Protein AF-A0A409XRW3-F1 (afdb_monomer)

InterPro domains:
  IPR003615 HNH nuclease [PF13391] (194-309)

Organism: Psilocybe cyanescens (NCBI:txid93625)

pLDDT: mean 79.33, std 22.85, range [26.73, 98.62]

Structure (mmCIF, N/CA/C/O backbone):
data_AF-A0A409XRW3-F1
#
_entry.id   AF-A0A409XRW3-F1
#
loop_
_atom_site.group_PDB
_atom_site.id
_atom_site.type_symbol
_atom_site.label_atom_id
_atom_site.label_alt_id
_atom_site.label_comp_id
_atom_site.label_asym_id
_atom_site.label_entity_id
_atom_site.label_seq_id
_atom_site.pdbx_PDB_ins_code
_atom_site.Cartn_x
_atom_site.Cartn_y
_atom_site.Cartn_z
_atom_site.occupancy
_atom_site.B_iso_or_equiv
_atom_site.auth_seq_id
_atom_site.auth_comp_id
_atom_site.auth_asym_id
_atom_site.auth_atom_id
_atom_site.pdbx_PDB_model_num
ATOM 1 N N . MET A 1 1 ? -51.831 46.512 12.036 1.00 36.12 1 MET A N 1
ATOM 2 C CA . MET A 1 1 ? -52.927 45.772 12.698 1.00 36.12 1 MET A CA 1
ATOM 3 C C . MET A 1 1 ? -52.796 44.310 12.280 1.00 36.12 1 MET A C 1
ATOM 5 O O . MET A 1 1 ? -53.260 43.956 11.212 1.00 36.12 1 MET A O 1
ATOM 9 N N . SER A 1 2 ? -51.851 43.541 12.823 1.00 33.78 2 SER A N 1
ATOM 10 C CA . SER A 1 2 ? -51.891 42.825 14.112 1.00 33.78 2 SER A CA 1
ATOM 11 C C . SER A 1 2 ? -53.101 41.897 14.259 1.00 33.78 2 SER A C 1
ATOM 13 O O . SER A 1 2 ? -54.151 42.343 14.702 1.00 33.78 2 SER A O 1
ATOM 15 N N . HIS A 1 3 ? -52.909 40.603 14.004 1.00 31.88 3 HIS A N 1
ATOM 16 C CA . HIS A 1 3 ? -53.486 39.578 14.869 1.00 31.88 3 HIS A CA 1
ATOM 17 C C . HIS A 1 3 ? -52.508 38.416 15.039 1.00 31.88 3 HIS A C 1
ATOM 19 O O . HIS A 1 3 ? -52.298 37.600 14.148 1.00 31.88 3 HIS A O 1
ATOM 25 N N . ASN A 1 4 ? -51.918 38.405 16.234 1.00 31.72 4 ASN A N 1
ATOM 26 C CA . ASN A 1 4 ? -51.336 37.251 16.897 1.00 31.72 4 ASN A CA 1
ATOM 27 C C . ASN A 1 4 ? -52.387 36.149 17.063 1.00 31.72 4 ASN A C 1
ATOM 29 O O . ASN A 1 4 ? -53.496 36.422 17.529 1.00 31.72 4 ASN A O 1
ATOM 33 N N . ARG A 1 5 ? -51.972 34.901 16.850 1.00 34.16 5 ARG A N 1
ATOM 34 C CA . ARG A 1 5 ? -52.388 33.778 17.693 1.00 34.16 5 ARG A CA 1
ATOM 35 C C . ARG A 1 5 ? -51.193 32.853 17.876 1.00 34.16 5 ARG A C 1
ATOM 37 O O . ARG A 1 5 ? -50.784 32.159 16.954 1.00 34.16 5 ARG A O 1
ATOM 44 N N . ASN A 1 6 ? -50.632 32.956 19.071 1.00 32.34 6 ASN A N 1
ATOM 45 C CA . ASN A 1 6 ? -49.642 32.062 19.636 1.00 32.34 6 ASN A CA 1
ATOM 46 C C . ASN A 1 6 ? -50.357 31.016 20.507 1.00 32.34 6 ASN A C 1
ATOM 48 O O . ASN A 1 6 ? -51.487 31.248 20.946 1.00 32.34 6 ASN A O 1
ATOM 52 N N . ASP A 1 7 ? -49.599 29.958 20.789 1.00 32.47 7 ASP A N 1
ATOM 53 C CA . ASP A 1 7 ? -49.765 28.912 21.809 1.00 32.47 7 ASP A CA 1
ATOM 54 C C . ASP A 1 7 ? -50.685 27.740 21.400 1.00 32.47 7 ASP A C 1
ATOM 56 O O . ASP A 1 7 ? -51.796 27.932 20.923 1.00 32.47 7 ASP A O 1
ATOM 60 N N . SER A 1 8 ? -50.298 26.464 21.525 1.00 30.56 8 SER A N 1
ATOM 61 C CA . SER A 1 8 ? -49.417 25.848 22.523 1.00 30.56 8 SER A CA 1
ATOM 62 C C . SER A 1 8 ? -48.915 24.462 22.061 1.00 30.56 8 SER A C 1
ATOM 64 O O . SER A 1 8 ? -49.719 23.609 21.698 1.00 30.56 8 SER A O 1
ATOM 66 N N . LEU A 1 9 ? -47.592 24.265 22.141 1.00 29.69 9 LEU A N 1
ATOM 67 C CA . LEU A 1 9 ? -46.841 23.102 22.663 1.00 29.69 9 LEU A CA 1
ATOM 68 C C . LEU A 1 9 ? -47.515 21.709 22.678 1.00 29.69 9 LEU A C 1
ATOM 70 O O . LEU A 1 9 ? -48.444 21.497 23.449 1.00 29.69 9 LEU A O 1
ATOM 74 N N . GLN A 1 10 ? -46.886 20.710 22.037 1.00 27.33 10 GLN A N 1
ATOM 75 C CA . GLN A 1 10 ? -46.134 19.670 22.770 1.00 27.33 10 GLN A CA 1
ATOM 76 C C . GLN A 1 10 ? -45.367 18.689 21.856 1.00 27.33 10 GLN A C 1
ATOM 78 O O . GLN A 1 10 ? -45.912 18.123 20.917 1.00 27.33 10 GLN A O 1
ATOM 83 N N . SER A 1 11 ? -44.079 18.535 22.190 1.00 34.03 11 SER A N 1
ATOM 84 C CA . SER A 1 11 ? -43.191 17.364 22.074 1.00 34.03 11 SER A CA 1
ATOM 85 C C . SER A 1 11 ? -43.431 16.315 20.980 1.00 34.03 11 SER A C 1
ATOM 87 O O . SER A 1 11 ? -44.379 15.542 21.048 1.00 34.03 11 SER A O 1
ATOM 89 N N . ASN A 1 12 ? -42.438 16.170 20.095 1.00 29.58 12 ASN A N 1
ATOM 90 C CA . ASN A 1 12 ? -41.666 14.926 19.945 1.00 29.58 12 ASN A CA 1
ATOM 91 C C . ASN A 1 12 ? -40.385 15.208 19.141 1.00 29.58 12 ASN A C 1
ATOM 93 O O . ASN A 1 12 ? -40.266 14.899 17.959 1.00 29.58 12 ASN A O 1
ATOM 97 N N . ALA A 1 13 ? -39.418 15.831 19.815 1.00 34.47 13 ALA A N 1
ATOM 98 C CA . ALA A 1 13 ? -38.006 15.693 19.483 1.00 34.47 13 ALA A CA 1
ATOM 99 C C . ALA A 1 13 ? -37.481 14.489 20.278 1.00 34.47 13 ALA A C 1
ATOM 101 O O . ALA A 1 13 ? -37.506 14.547 21.505 1.00 34.47 13 ALA A O 1
ATOM 102 N N . SER A 1 14 ? -37.105 13.413 19.575 1.00 34.78 14 SER A N 1
ATOM 103 C CA . SER A 1 14 ? -36.545 12.124 20.047 1.00 34.78 14 SE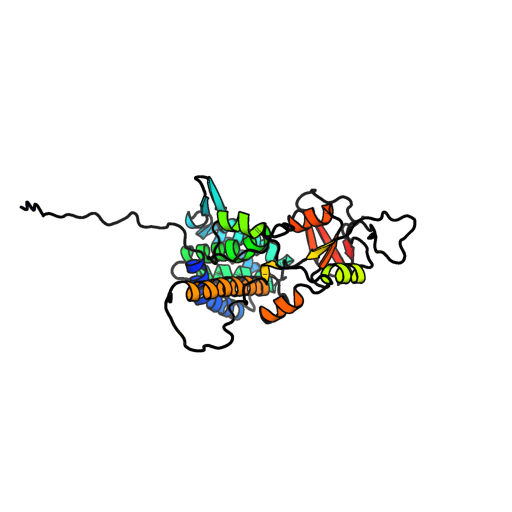R A CA 1
ATOM 104 C C . SER A 1 14 ? -37.149 11.066 19.113 1.00 34.78 14 SER A C 1
ATOM 106 O O . SER A 1 14 ? -38.330 10.772 19.241 1.00 34.78 14 SER A O 1
ATOM 108 N N . THR A 1 15 ? -36.529 10.628 18.009 1.00 28.22 15 THR A N 1
ATOM 109 C CA . THR A 1 15 ? -35.374 9.704 17.994 1.00 28.22 15 THR A CA 1
ATOM 110 C C . THR A 1 15 ? -34.699 9.563 16.608 1.00 28.22 15 THR A C 1
ATOM 112 O O . THR A 1 15 ? -33.978 8.599 16.377 1.00 28.22 15 THR A O 1
ATOM 115 N N . LEU A 1 16 ? -34.879 10.490 15.659 1.00 26.73 16 LEU A N 1
ATOM 116 C CA . LEU A 1 16 ? -34.374 10.324 14.276 1.00 26.73 16 LEU A CA 1
ATOM 117 C C . LEU A 1 16 ? -33.033 11.029 13.962 1.00 26.73 16 LEU A C 1
ATOM 119 O O . LEU A 1 16 ? -32.797 11.448 12.834 1.00 26.73 16 LEU A O 1
ATOM 123 N N . SER A 1 17 ? -32.142 11.149 14.951 1.00 29.78 17 SER A N 1
ATOM 124 C CA . SER A 1 17 ? -30.822 11.803 14.811 1.00 29.78 17 SER A CA 1
ATOM 125 C C . SER A 1 17 ? -29.642 10.817 14.778 1.00 29.78 17 SER A C 1
ATOM 127 O O . SER A 1 17 ? -28.501 11.197 15.042 1.00 29.78 17 SER A O 1
ATOM 129 N N . THR A 1 18 ? -29.884 9.542 14.495 1.00 27.36 18 THR A N 1
ATOM 130 C CA . THR A 1 18 ? -28.903 8.490 14.782 1.00 27.36 18 THR A CA 1
ATOM 131 C C . THR A 1 18 ? -28.272 7.975 13.488 1.00 27.36 18 THR A C 1
ATOM 133 O O . THR A 1 18 ? -28.888 7.211 12.752 1.00 27.36 18 THR A O 1
ATOM 136 N N . LEU A 1 19 ? -27.016 8.389 13.269 1.00 28.05 19 LEU A N 1
ATOM 137 C CA . LEU A 1 19 ? -26.006 7.762 12.400 1.00 28.05 19 LEU A CA 1
ATOM 138 C C . LEU A 1 19 ? -26.103 8.022 10.887 1.00 28.05 19 LEU A C 1
ATOM 140 O O . LEU A 1 19 ? -25.964 7.117 10.067 1.00 28.05 19 LEU A O 1
ATOM 144 N N . THR A 1 20 ? -26.199 9.287 10.480 1.00 30.44 20 THR A N 1
ATOM 145 C CA . THR A 1 20 ? -25.576 9.687 9.210 1.00 30.44 20 THR A CA 1
ATOM 146 C C . THR A 1 20 ? -24.064 9.687 9.403 1.00 30.44 20 THR A C 1
ATOM 148 O O . THR A 1 20 ? -23.545 10.603 10.029 1.00 30.44 20 THR A O 1
ATOM 151 N N . SER A 1 21 ? -23.404 8.640 8.895 1.00 36.47 21 SER A N 1
ATOM 152 C CA . SER A 1 21 ? -21.989 8.595 8.502 1.00 36.47 21 SER A CA 1
ATOM 153 C C . SER A 1 21 ? -21.041 9.341 9.444 1.00 36.47 21 SER A C 1
ATOM 155 O O . SER A 1 21 ? -20.878 10.549 9.285 1.00 36.47 21 SER A O 1
ATOM 157 N N . CYS A 1 22 ? -20.364 8.637 10.363 1.00 38.56 22 CYS A N 1
ATOM 158 C CA . CYS A 1 22 ? -19.167 9.166 11.024 1.00 38.56 22 CYS A CA 1
ATOM 159 C C . CYS A 1 22 ? -18.323 9.885 9.966 1.00 38.56 22 CYS A C 1
ATOM 161 O O . CYS A 1 22 ? -17.818 9.253 9.036 1.00 38.56 22 CYS A O 1
ATOM 163 N N . SER A 1 23 ? -18.277 11.218 10.043 1.00 54.88 23 SER A N 1
ATOM 164 C CA . SER A 1 23 ? -17.416 12.018 9.181 1.00 54.88 23 SER A CA 1
ATOM 165 C C . SER A 1 23 ? -16.013 11.435 9.319 1.00 54.88 23 SER A C 1
ATOM 167 O O . SER A 1 23 ? -15.622 11.086 10.440 1.00 54.88 23 SER A O 1
ATOM 169 N N . SER A 1 24 ? -15.277 11.315 8.215 1.00 66.00 24 SER A N 1
ATOM 170 C CA . SER A 1 24 ? -13.852 10.942 8.201 1.00 66.00 24 SER A CA 1
ATOM 171 C C . SER A 1 24 ? -13.076 11.611 9.343 1.00 66.00 24 SER A C 1
ATOM 173 O O . SER A 1 24 ? -12.221 10.993 9.964 1.00 66.00 24 SER A O 1
ATOM 175 N N . GLU A 1 25 ? -13.436 12.848 9.684 1.00 75.81 25 GLU A N 1
ATOM 176 C CA . GLU A 1 25 ? -12.864 13.617 10.783 1.00 75.81 25 GLU A CA 1
ATOM 177 C C . GLU A 1 25 ? -13.084 12.982 12.165 1.00 75.81 25 GLU A C 1
ATOM 179 O O . GLU A 1 25 ? -12.156 12.906 12.965 1.00 75.81 25 GLU A O 1
ATOM 184 N N . SER A 1 26 ? -14.290 12.488 12.459 1.00 81.81 26 SER A N 1
ATOM 185 C CA . SER A 1 26 ? -14.591 11.832 13.739 1.00 81.81 26 SER A CA 1
ATOM 186 C C . SER A 1 26 ? -13.829 10.515 13.900 1.00 81.81 26 SER A C 1
ATOM 188 O O . SER A 1 26 ? -13.291 10.248 14.975 1.00 81.81 26 SER A O 1
ATOM 190 N N . SER A 1 27 ? -13.707 9.733 12.821 1.00 83.31 27 SER A N 1
ATOM 191 C CA . SER A 1 27 ? -12.929 8.492 12.829 1.00 83.31 27 SER A CA 1
ATOM 192 C C . SER A 1 27 ? -11.427 8.755 12.927 1.00 83.31 27 SER A C 1
ATOM 194 O O . SER A 1 27 ? -10.738 8.041 13.652 1.00 83.31 27 SER A O 1
ATOM 196 N N . VAL A 1 28 ? -10.920 9.804 12.266 1.00 83.69 28 VAL A N 1
ATOM 197 C CA . VAL A 1 28 ? -9.519 10.245 12.394 1.00 83.69 28 VAL A CA 1
ATOM 198 C C . VAL A 1 28 ? -9.238 10.716 13.807 1.00 83.69 28 VAL A C 1
ATOM 200 O O . VAL A 1 28 ? -8.261 10.287 14.405 1.00 83.69 28 VAL A O 1
ATOM 203 N N . LYS A 1 29 ? -10.114 11.540 14.384 1.00 88.44 29 LYS A N 1
ATOM 204 C CA . LYS A 1 29 ? -9.953 12.025 15.753 1.00 88.44 29 LYS A CA 1
ATOM 205 C C . LYS A 1 29 ? -9.919 10.872 16.756 1.00 88.44 29 LYS A C 1
ATOM 207 O O . LYS A 1 29 ? -9.046 10.847 17.616 1.00 88.44 29 LYS A O 1
ATOM 212 N N . LEU A 1 30 ? -10.827 9.900 16.628 1.00 90.06 30 LEU A N 1
ATOM 213 C CA . LEU A 1 30 ? -10.816 8.712 17.484 1.00 90.06 30 LEU A CA 1
ATOM 214 C C . LEU A 1 30 ? -9.527 7.899 17.303 1.00 90.06 30 LEU A C 1
ATOM 216 O O . LEU A 1 30 ? -8.943 7.442 18.289 1.00 90.06 30 LEU A O 1
ATOM 220 N N . TYR A 1 31 ? -9.068 7.751 16.058 1.00 89.69 31 TYR A N 1
ATOM 221 C CA . TYR A 1 31 ? -7.817 7.068 15.750 1.00 89.69 31 TYR A CA 1
ATOM 222 C C . TYR A 1 31 ? -6.610 7.768 16.392 1.00 89.69 31 TYR A C 1
ATOM 224 O O . TYR A 1 31 ? -5.858 7.127 17.120 1.00 89.69 31 TYR A O 1
ATOM 232 N N . GLU A 1 32 ? -6.454 9.075 16.181 1.00 89.06 32 GLU A N 1
ATOM 233 C CA . GLU A 1 32 ? -5.335 9.874 16.696 1.00 89.06 32 GLU A CA 1
ATOM 234 C C . GLU A 1 32 ? -5.322 9.942 18.228 1.00 89.06 32 GLU A C 1
ATOM 236 O O . GLU A 1 32 ? -4.285 9.720 18.851 1.00 89.06 32 GLU A O 1
ATOM 241 N N . GLU A 1 33 ? -6.463 10.270 18.841 1.00 91.56 33 GLU A N 1
ATOM 242 C CA . GLU A 1 33 ? -6.525 10.608 20.267 1.00 91.56 33 GLU A CA 1
ATOM 243 C C . GLU A 1 33 ? -6.613 9.380 21.175 1.00 91.56 33 GLU A C 1
ATOM 245 O O . GLU A 1 33 ? -6.187 9.453 22.329 1.00 91.56 33 GLU A O 1
ATOM 250 N N . LYS A 1 34 ? -7.173 8.262 20.689 1.00 92.69 34 LYS A N 1
ATOM 251 C CA . LYS A 1 34 ? -7.403 7.066 21.516 1.00 92.69 34 LYS A CA 1
ATOM 252 C C . LYS A 1 34 ? -6.730 5.817 20.977 1.00 92.69 34 LYS A C 1
ATOM 254 O O . LYS A 1 34 ? -5.965 5.180 21.701 1.00 92.69 34 LYS A O 1
ATOM 259 N N . LEU A 1 35 ? -7.000 5.463 19.719 1.00 92.75 35 LEU A N 1
ATOM 260 C CA . LEU A 1 35 ? -6.557 4.167 19.204 1.00 92.75 35 LEU A CA 1
ATOM 261 C C . LEU A 1 35 ? -5.042 4.117 19.049 1.00 92.75 35 LEU A C 1
ATOM 263 O O . LEU A 1 35 ? -4.442 3.144 19.480 1.00 92.75 35 LEU A O 1
ATOM 267 N N . LYS A 1 36 ? -4.402 5.154 18.507 1.00 92.25 36 LYS A N 1
ATOM 268 C CA . LYS A 1 36 ? -2.952 5.164 18.289 1.00 92.25 36 LYS A CA 1
ATOM 269 C C . LYS A 1 36 ? -2.150 4.946 19.588 1.00 92.25 36 LYS A C 1
ATOM 271 O O . LYS A 1 36 ? -1.367 3.998 19.617 1.00 92.25 36 LYS A O 1
ATOM 276 N N . PRO A 1 37 ? -2.379 5.695 20.688 1.00 95.12 37 PRO A N 1
ATOM 277 C CA . PRO A 1 37 ? -1.727 5.400 21.967 1.00 95.12 37 PRO A CA 1
ATOM 278 C C . PRO A 1 37 ? -1.994 3.976 22.478 1.00 95.12 37 PRO A C 1
ATOM 280 O O . PRO A 1 37 ? -1.084 3.321 22.982 1.00 95.12 37 PRO A O 1
ATOM 283 N N . SER A 1 38 ? -3.231 3.485 22.329 1.00 96.00 38 SER A N 1
ATOM 284 C CA . SER A 1 38 ? -3.626 2.132 22.744 1.00 96.00 38 SER A CA 1
ATOM 285 C C . SER A 1 38 ? -2.913 1.048 21.927 1.00 96.00 38 SER A C 1
ATOM 287 O O . SER A 1 38 ? -2.452 0.054 22.483 1.00 96.00 38 SER A O 1
ATOM 289 N N . ILE A 1 39 ? -2.743 1.268 20.621 1.00 95.81 39 ILE A N 1
ATOM 290 C CA . ILE A 1 39 ? -1.998 0.394 19.707 1.00 95.81 39 ILE A CA 1
ATOM 291 C C . ILE A 1 39 ? -0.534 0.312 20.113 1.00 95.81 39 ILE A C 1
ATOM 293 O O . ILE A 1 39 ? 0.019 -0.785 20.173 1.00 95.81 39 ILE A O 1
ATOM 297 N N . ASP A 1 40 ? 0.094 1.453 20.384 1.00 93.88 40 ASP A N 1
ATOM 298 C CA . ASP A 1 40 ? 1.507 1.500 20.752 1.00 93.88 40 ASP A CA 1
ATOM 299 C C . ASP A 1 40 ? 1.750 0.833 22.112 1.00 93.88 40 ASP A C 1
ATOM 301 O O . ASP A 1 40 ? 2.689 0.048 22.247 1.00 93.88 40 ASP A O 1
ATOM 305 N N . ALA A 1 41 ? 0.858 1.050 23.085 1.00 96.12 41 ALA A N 1
ATOM 306 C CA . ALA A 1 41 ? 0.886 0.336 24.359 1.00 96.12 41 ALA A CA 1
ATOM 307 C C . ALA A 1 41 ? 0.726 -1.180 24.160 1.00 96.12 41 ALA A C 1
ATOM 309 O O . ALA A 1 41 ? 1.528 -1.959 24.667 1.00 96.12 41 ALA A O 1
ATOM 310 N N . LEU A 1 42 ? -0.246 -1.607 23.349 1.00 95.50 42 LEU A N 1
ATOM 311 C CA . LEU A 1 42 ? -0.492 -3.020 23.061 1.00 95.50 42 LEU A CA 1
ATOM 312 C C . LEU A 1 42 ? 0.668 -3.709 22.346 1.00 95.50 42 LEU A C 1
ATOM 314 O O . LEU A 1 42 ? 0.962 -4.862 22.640 1.00 95.50 42 LEU A O 1
ATOM 318 N N . LYS A 1 43 ? 1.340 -3.030 21.413 1.00 93.88 43 LYS A N 1
ATOM 319 C CA . LYS A 1 43 ? 2.530 -3.579 20.746 1.00 93.88 43 LYS A CA 1
ATOM 320 C C . LYS A 1 43 ? 3.657 -3.868 21.739 1.00 93.88 43 LYS A C 1
ATOM 322 O O . LYS A 1 43 ? 4.400 -4.823 21.526 1.00 93.88 43 LYS A O 1
ATOM 327 N N . LEU A 1 44 ? 3.788 -3.040 22.779 1.00 94.06 44 LEU A N 1
ATOM 328 C CA . LEU A 1 44 ? 4.761 -3.226 23.854 1.00 94.06 44 LEU A CA 1
ATOM 329 C C . LEU A 1 44 ? 4.322 -4.330 24.824 1.00 94.06 44 LEU A C 1
ATOM 331 O O . LEU A 1 44 ? 5.136 -5.175 25.172 1.00 94.06 44 LEU A O 1
ATOM 335 N N . GLU A 1 45 ? 3.049 -4.344 25.230 1.00 95.19 45 GLU A N 1
ATOM 336 C CA . GLU A 1 45 ? 2.481 -5.371 26.120 1.00 95.19 45 GLU A CA 1
ATOM 337 C C . GLU A 1 45 ? 2.553 -6.775 25.505 1.00 95.19 45 GLU A C 1
ATOM 339 O O . GLU A 1 45 ? 2.869 -7.743 26.189 1.00 95.19 45 GLU A O 1
ATOM 344 N N . GLU A 1 46 ? 2.269 -6.881 24.209 1.00 93.94 46 GLU A N 1
ATOM 345 C CA . GLU A 1 46 ? 2.164 -8.147 23.485 1.00 93.94 46 GLU A CA 1
ATOM 346 C C . GLU A 1 46 ? 3.440 -8.468 22.692 1.00 93.94 46 GLU A C 1
ATOM 348 O O . GLU A 1 46 ? 3.384 -9.260 21.749 1.00 93.94 46 GLU A O 1
ATOM 353 N N . SER A 1 47 ? 4.588 -7.855 23.015 1.00 92.56 47 SER A N 1
ATOM 354 C CA . SER A 1 47 ? 5.832 -8.017 22.240 1.00 92.56 47 SER A CA 1
ATOM 355 C C . SER A 1 47 ? 6.258 -9.478 22.106 1.00 92.56 47 SER A C 1
ATOM 357 O O . SER A 1 47 ? 6.702 -9.896 21.035 1.00 92.56 47 SER A O 1
ATOM 359 N N . ASP A 1 48 ? 6.050 -10.251 23.171 1.00 95.62 48 ASP A N 1
ATOM 360 C CA . ASP A 1 48 ? 6.458 -11.652 23.278 1.00 95.62 48 ASP A CA 1
ATOM 361 C C . ASP A 1 48 ? 5.374 -12.621 22.781 1.00 95.62 48 ASP A C 1
ATOM 363 O O . ASP A 1 48 ? 5.635 -13.809 22.578 1.00 95.62 48 ASP A O 1
ATOM 367 N N . THR A 1 49 ? 4.157 -12.123 22.543 1.00 96.75 49 THR A N 1
ATOM 368 C CA . THR A 1 49 ? 3.041 -12.937 22.060 1.00 96.75 49 THR A CA 1
ATOM 369 C C . THR A 1 49 ? 3.282 -13.343 20.603 1.00 96.75 49 THR A C 1
ATOM 371 O O . THR A 1 49 ? 3.599 -12.480 19.764 1.00 96.75 49 THR A O 1
ATOM 374 N N . PRO A 1 50 ? 3.120 -14.637 20.255 1.00 97.69 50 PRO A N 1
ATOM 375 C CA . PRO A 1 50 ? 3.257 -15.106 18.883 1.00 97.69 50 PRO A CA 1
ATOM 376 C C . PRO A 1 50 ? 2.334 -14.351 17.928 1.00 97.69 50 PRO A C 1
ATOM 378 O O . PRO A 1 50 ? 1.138 -14.191 18.176 1.00 97.69 50 PRO A O 1
ATOM 381 N N . ILE A 1 51 ? 2.877 -13.922 16.786 1.00 97.06 51 ILE A N 1
ATOM 382 C CA . ILE A 1 51 ? 2.137 -13.084 15.837 1.00 97.06 51 ILE A CA 1
ATOM 383 C C . ILE A 1 51 ? 0.861 -13.755 15.310 1.00 97.06 51 ILE A C 1
ATOM 385 O O . ILE A 1 51 ? -0.145 -13.086 15.073 1.00 97.06 51 ILE A O 1
ATOM 389 N N . GLN A 1 52 ? 0.885 -15.079 15.148 1.00 97.50 52 GLN A N 1
ATOM 390 C CA . GLN A 1 52 ? -0.279 -15.821 14.680 1.00 97.50 52 GLN A CA 1
ATOM 391 C C . GLN A 1 52 ? -1.406 -15.814 15.717 1.00 97.50 52 GLN A C 1
ATOM 393 O O . GLN A 1 52 ? -2.555 -15.629 15.343 1.00 97.50 52 GLN A O 1
ATOM 398 N N . GLU A 1 53 ? -1.082 -15.888 17.009 1.00 98.12 53 GLU A N 1
ATOM 399 C CA . GLU A 1 53 ? -2.082 -15.817 18.077 1.00 98.12 53 GLU A CA 1
ATOM 400 C C . GLU A 1 53 ? -2.784 -14.450 18.101 1.00 98.12 53 GLU A C 1
ATOM 402 O O . GLU A 1 53 ? -4.006 -14.373 18.235 1.00 98.12 53 GLU A O 1
ATOM 407 N N . LEU A 1 54 ? -2.029 -13.359 17.918 1.00 98.12 54 LEU A N 1
ATOM 408 C CA . LEU A 1 54 ? -2.606 -12.016 17.807 1.00 98.12 54 LEU A CA 1
ATOM 409 C C . LEU A 1 54 ? -3.508 -11.887 16.576 1.00 98.12 54 LEU A C 1
ATOM 411 O O . LEU A 1 54 ? -4.590 -11.306 16.667 1.00 98.12 54 LEU A O 1
ATOM 415 N N . ALA A 1 55 ? -3.076 -12.434 15.437 1.00 98.19 55 ALA A N 1
ATOM 416 C CA . ALA A 1 55 ? -3.859 -12.423 14.207 1.00 98.19 55 ALA A CA 1
ATOM 417 C C . ALA A 1 55 ? -5.158 -13.234 14.347 1.00 98.19 55 ALA A C 1
ATOM 419 O O . ALA A 1 55 ? -6.213 -12.737 13.962 1.00 98.19 55 ALA A O 1
ATOM 420 N N . ASP A 1 56 ? -5.109 -14.416 14.964 1.00 98.50 56 ASP A N 1
ATOM 421 C CA . ASP A 1 56 ? -6.283 -15.267 15.188 1.00 98.50 56 ASP A CA 1
ATOM 422 C C . ASP A 1 56 ? -7.296 -14.582 16.121 1.00 98.50 56 ASP A C 1
ATOM 424 O O . ASP A 1 56 ? -8.502 -14.573 15.854 1.00 98.50 56 ASP A O 1
ATOM 428 N N . LYS A 1 57 ? -6.816 -13.932 17.194 1.00 98.50 57 LYS A N 1
ATOM 429 C CA . LYS A 1 57 ? -7.661 -13.126 18.090 1.00 98.50 57 LYS A CA 1
ATOM 430 C C . LYS A 1 57 ? -8.311 -11.956 17.344 1.00 98.50 57 LYS A C 1
ATOM 432 O O . LYS A 1 57 ? -9.513 -11.731 17.485 1.00 98.50 57 LYS A O 1
ATOM 437 N N . ALA A 1 58 ? -7.541 -11.229 16.534 1.00 98.56 58 ALA A N 1
ATOM 438 C CA . ALA A 1 58 ? -8.043 -10.114 15.734 1.00 98.56 58 ALA A CA 1
ATOM 439 C C . ALA A 1 58 ? -9.095 -10.568 14.704 1.00 98.56 58 ALA A C 1
ATOM 441 O O . ALA A 1 58 ? -10.154 -9.951 14.579 1.00 98.56 58 ALA A O 1
ATOM 442 N N . GLU A 1 59 ? -8.849 -11.678 14.009 1.00 98.62 59 GLU A N 1
ATOM 443 C CA . GLU A 1 59 ? -9.795 -12.273 13.064 1.00 98.62 59 GLU A CA 1
ATOM 444 C C . GLU A 1 59 ? -11.094 -12.710 13.757 1.00 98.62 59 GLU A C 1
ATOM 446 O O . GLU A 1 59 ? -12.184 -12.456 13.238 1.00 98.62 59 GLU A O 1
ATOM 451 N N . THR A 1 60 ? -10.987 -13.300 14.950 1.00 98.62 60 THR A N 1
ATOM 452 C CA . THR A 1 60 ? -12.137 -13.689 15.780 1.00 98.62 60 THR A CA 1
ATOM 453 C C . THR A 1 60 ? -12.983 -12.471 16.154 1.00 98.62 60 THR A C 1
ATOM 455 O O . THR A 1 60 ? -14.195 -12.484 15.944 1.00 98.62 60 THR A O 1
ATOM 458 N N . ILE A 1 61 ? -12.359 -11.377 16.610 1.00 98.56 61 ILE A N 1
ATOM 459 C CA . ILE A 1 61 ? -13.058 -10.115 16.917 1.00 98.56 61 ILE A CA 1
ATOM 460 C C . ILE A 1 61 ? -13.828 -9.606 15.695 1.00 98.56 61 ILE A C 1
ATOM 462 O O . ILE A 1 61 ? -15.009 -9.273 15.812 1.00 98.56 61 ILE A O 1
ATOM 466 N N . ILE A 1 62 ? -13.198 -9.577 14.516 1.00 98.44 62 ILE A N 1
ATOM 467 C CA . ILE A 1 62 ? -13.868 -9.103 13.299 1.00 98.44 62 ILE A CA 1
ATOM 468 C C . ILE A 1 62 ? -15.077 -9.982 12.974 1.00 98.44 62 ILE A C 1
ATOM 470 O O . ILE A 1 62 ? -16.173 -9.461 12.768 1.00 98.44 62 ILE A O 1
ATOM 474 N N . LYS A 1 63 ? -14.897 -11.306 12.928 1.00 98.25 63 LYS A N 1
ATOM 475 C CA . LYS A 1 63 ? -15.943 -12.238 12.489 1.00 98.25 63 LYS A CA 1
ATOM 476 C C . LYS A 1 63 ? -17.109 -12.328 13.465 1.00 98.25 63 LYS A C 1
ATOM 478 O O . LYS A 1 63 ? -18.254 -12.355 13.025 1.00 98.25 63 LYS A O 1
ATOM 483 N N . GLU A 1 64 ? -16.826 -12.395 14.762 1.00 97.94 64 GLU A N 1
ATOM 484 C CA . GLU A 1 64 ? -17.845 -12.672 15.776 1.00 97.94 64 GLU A CA 1
ATOM 485 C C . GLU A 1 64 ? -18.537 -11.409 16.286 1.00 97.94 64 GLU A C 1
ATOM 487 O O . GLU A 1 64 ? -19.723 -11.458 16.607 1.00 97.94 64 GLU A O 1
ATOM 492 N N . LYS A 1 65 ? -17.823 -10.277 16.353 1.00 97.38 65 LYS A N 1
ATOM 493 C CA . LYS A 1 65 ? -18.362 -9.042 16.943 1.00 97.38 65 LYS A CA 1
ATOM 494 C C . LYS A 1 65 ? -18.765 -8.001 15.908 1.00 97.38 65 LYS A C 1
ATOM 496 O O . LYS A 1 65 ? -19.753 -7.300 16.106 1.00 97.38 65 LYS A O 1
ATOM 501 N N . PHE A 1 66 ? -18.019 -7.882 14.809 1.00 98.12 66 PHE A N 1
ATOM 502 C CA . PHE A 1 66 ? -18.182 -6.755 13.888 1.00 98.12 66 PHE A CA 1
ATOM 503 C C . PHE A 1 66 ? -18.915 -7.112 12.595 1.00 98.12 66 PHE A C 1
ATOM 505 O O . PHE A 1 66 ? -19.813 -6.378 12.194 1.00 98.12 66 PHE A O 1
ATOM 512 N N . ALA A 1 67 ? -18.592 -8.241 11.961 1.00 97.88 67 ALA A N 1
ATOM 513 C CA . ALA A 1 67 ? -19.051 -8.580 10.610 1.00 97.88 67 ALA A CA 1
ATOM 514 C C . ALA A 1 67 ? -20.582 -8.649 10.456 1.00 97.88 67 ALA A C 1
ATOM 516 O O . ALA A 1 67 ? -21.114 -8.311 9.401 1.00 97.88 67 ALA A O 1
ATOM 517 N N . SER A 1 68 ? -21.311 -9.062 11.496 1.00 97.25 68 SER A N 1
ATOM 518 C CA . SER A 1 68 ? -22.781 -9.085 11.483 1.00 97.25 68 SER A CA 1
ATOM 519 C C . SER A 1 68 ? -23.427 -7.758 11.891 1.00 97.25 68 SER A C 1
ATOM 521 O O . SER A 1 68 ? -24.643 -7.610 11.765 1.00 97.25 68 SER A O 1
ATOM 523 N N . HIS A 1 69 ? -22.656 -6.802 12.416 1.00 98.06 69 HIS A N 1
ATOM 524 C CA . HIS A 1 69 ? -23.180 -5.527 12.892 1.00 98.06 69 HIS A CA 1
ATOM 525 C C . HIS A 1 69 ? -23.412 -4.560 11.716 1.00 98.06 69 HIS A C 1
ATOM 527 O O . HIS A 1 69 ? -22.554 -4.471 10.837 1.00 98.06 69 HIS A O 1
ATOM 533 N N . PRO A 1 70 ? -24.502 -3.766 11.689 1.00 97.19 70 PRO A N 1
ATOM 534 C CA . PRO A 1 70 ? -24.747 -2.793 10.616 1.00 97.19 70 PRO A CA 1
ATOM 535 C C . PRO A 1 70 ? -23.615 -1.772 10.411 1.00 97.19 70 PRO A C 1
ATOM 537 O O . PRO A 1 70 ? -23.344 -1.367 9.284 1.00 97.19 70 PRO A O 1
ATOM 540 N N . SER A 1 71 ? -22.910 -1.402 11.486 1.00 96.19 71 SER A N 1
ATOM 541 C CA . SER A 1 71 ? -21.728 -0.518 11.449 1.00 96.19 71 SER A CA 1
ATOM 542 C C . SER A 1 71 ? -20.532 -1.085 10.679 1.00 96.19 71 SER A C 1
ATOM 544 O O . SER A 1 71 ? -19.606 -0.337 10.377 1.00 96.19 71 SER A O 1
ATOM 546 N N . SER A 1 72 ? -20.538 -2.378 10.336 1.00 97.19 72 SER A N 1
ATOM 547 C CA . SER A 1 72 ? -19.539 -2.956 9.430 1.00 97.19 72 SER A CA 1
ATOM 548 C C . SER A 1 72 ? -19.687 -2.470 7.994 1.00 97.19 72 SER A C 1
ATOM 550 O O . SER A 1 72 ? -18.792 -2.696 7.191 1.00 97.19 72 SER A O 1
ATOM 552 N N . ILE A 1 73 ? -20.775 -1.783 7.641 1.00 97.31 73 ILE A N 1
ATOM 553 C CA . ILE A 1 73 ? -21.000 -1.293 6.285 1.00 97.31 73 ILE A CA 1
ATOM 554 C C . ILE A 1 73 ? -20.742 0.211 6.235 1.00 97.31 73 ILE A C 1
ATOM 556 O O . ILE A 1 73 ? -21.524 1.018 6.736 1.00 97.31 73 ILE A O 1
ATOM 560 N N . TYR A 1 74 ? -19.677 0.604 5.543 1.00 94.06 74 TYR A N 1
ATOM 561 C CA . TYR A 1 74 ? -19.483 1.986 5.125 1.00 94.06 74 TYR A CA 1
ATOM 562 C C . TYR A 1 74 ? -20.350 2.256 3.899 1.00 94.06 74 TYR A C 1
ATOM 564 O O . TYR A 1 74 ? -20.221 1.561 2.892 1.00 94.06 74 TYR A O 1
ATOM 572 N N . THR A 1 75 ? -21.227 3.255 3.964 1.00 91.19 75 THR A N 1
ATOM 573 C CA . THR A 1 75 ? -22.075 3.651 2.834 1.00 91.19 75 THR A CA 1
ATOM 574 C C . THR A 1 75 ? -21.804 5.096 2.461 1.00 91.19 75 THR A C 1
ATOM 576 O O . THR A 1 75 ? -21.834 5.984 3.307 1.00 91.19 75 THR A O 1
ATOM 579 N N . HIS A 1 76 ? -21.588 5.326 1.172 1.00 83.81 76 HIS A N 1
ATOM 580 C CA . HIS A 1 76 ? -21.472 6.644 0.576 1.00 83.81 76 HIS A CA 1
ATOM 581 C C . HIS A 1 76 ? -22.542 6.796 -0.503 1.00 83.81 76 HIS A C 1
ATOM 583 O O . HIS A 1 76 ? -22.599 6.010 -1.446 1.00 83.81 76 HIS A O 1
ATOM 589 N N . THR A 1 77 ? -23.401 7.800 -0.373 1.00 83.06 77 THR A N 1
ATOM 590 C CA . THR A 1 77 ? -24.455 8.088 -1.349 1.00 83.06 77 THR A CA 1
ATOM 591 C C . THR A 1 77 ? -24.112 9.332 -2.143 1.00 83.06 77 THR A C 1
ATOM 593 O O . THR A 1 77 ? -23.930 10.399 -1.560 1.00 83.06 77 THR A O 1
ATOM 596 N N . LYS A 1 78 ? -24.100 9.205 -3.469 1.00 76.31 78 LYS A N 1
ATOM 597 C CA . LYS A 1 78 ? -23.923 10.314 -4.406 1.00 76.31 78 LYS A CA 1
ATOM 598 C C . LYS A 1 78 ? -24.965 10.229 -5.515 1.00 76.31 78 LYS A C 1
ATOM 600 O O . LYS A 1 78 ? -25.136 9.164 -6.100 1.00 76.31 78 LYS A O 1
ATOM 605 N N . ASP A 1 79 ? -25.657 11.329 -5.814 1.00 83.06 79 ASP A N 1
ATOM 606 C CA . ASP A 1 79 ? -26.653 11.416 -6.899 1.00 83.06 79 ASP A CA 1
ATOM 607 C C . ASP A 1 79 ? -27.680 10.268 -6.898 1.00 83.06 79 ASP A C 1
ATOM 609 O O . ASP A 1 79 ? -28.014 9.694 -7.933 1.00 83.06 79 ASP A O 1
ATOM 613 N N . SER A 1 80 ? -28.167 9.884 -5.713 1.00 82.19 80 SER A N 1
ATOM 614 C CA . SER A 1 80 ? -29.054 8.721 -5.500 1.00 82.19 80 SER A CA 1
ATOM 615 C C . SER A 1 80 ? -28.435 7.340 -5.790 1.00 82.19 80 SER A C 1
ATOM 617 O O . SER A 1 80 ? -29.118 6.325 -5.661 1.00 82.19 80 SER A O 1
ATOM 619 N N . LYS A 1 81 ? -27.144 7.260 -6.133 1.00 84.38 81 LYS A N 1
ATOM 620 C CA . LYS A 1 81 ? -26.368 6.015 -6.196 1.00 84.38 81 LYS A CA 1
ATOM 621 C C . LYS A 1 81 ? -25.615 5.814 -4.882 1.00 84.38 81 LYS A C 1
ATOM 623 O O . LYS A 1 81 ? -24.701 6.563 -4.545 1.00 84.38 81 LYS A O 1
ATOM 628 N N . GLY A 1 82 ? -26.013 4.792 -4.131 1.00 83.69 82 GLY A N 1
ATOM 629 C CA . GLY A 1 82 ? -25.271 4.319 -2.966 1.00 83.69 82 GLY A CA 1
ATOM 630 C C . GLY A 1 82 ? -24.140 3.385 -3.383 1.00 83.69 82 GLY A C 1
ATOM 631 O O . GLY A 1 82 ? -24.357 2.455 -4.158 1.00 83.69 82 GLY A O 1
ATOM 632 N N . ILE A 1 83 ? -22.944 3.624 -2.860 1.00 87.38 83 ILE A N 1
ATOM 633 C CA . ILE A 1 83 ? -21.836 2.672 -2.852 1.00 87.38 83 ILE A CA 1
ATOM 634 C C . ILE A 1 83 ? -21.662 2.219 -1.409 1.00 87.38 83 ILE A C 1
ATOM 636 O O . ILE A 1 83 ? -21.619 3.048 -0.501 1.00 87.38 83 ILE A O 1
ATOM 640 N N . SER A 1 84 ? -21.534 0.911 -1.206 1.00 92.88 84 SER A N 1
ATOM 641 C CA . SER A 1 84 ? -21.307 0.333 0.114 1.00 92.88 84 SER A CA 1
ATOM 642 C C . SER A 1 84 ? -20.067 -0.553 0.107 1.00 92.88 84 SER A C 1
ATOM 644 O O . SER A 1 84 ? -19.817 -1.284 -0.853 1.00 92.88 84 SER A O 1
ATOM 646 N N . VAL A 1 85 ? -19.294 -0.490 1.187 1.00 94.69 85 VAL A N 1
ATOM 647 C CA . VAL A 1 85 ? -18.069 -1.266 1.401 1.00 94.69 85 VAL A CA 1
ATOM 648 C C . VAL A 1 85 ? -18.140 -1.919 2.779 1.00 94.69 85 VAL A C 1
ATOM 650 O O . VAL A 1 85 ? -18.441 -1.250 3.763 1.00 94.69 85 VAL A O 1
ATOM 653 N N . GLY A 1 86 ? -17.859 -3.222 2.852 1.00 97.75 86 GLY A N 1
ATOM 654 C CA . GLY A 1 86 ? -17.738 -3.939 4.126 1.00 97.75 86 GLY A CA 1
ATOM 655 C C . GLY A 1 86 ? -16.397 -3.635 4.791 1.00 97.75 86 GLY A C 1
ATOM 656 O O . GLY A 1 86 ? -15.350 -4.037 4.282 1.00 97.75 86 GLY A O 1
ATOM 657 N N . LEU A 1 87 ? -16.423 -2.907 5.901 1.00 98.06 87 LEU A N 1
ATOM 658 C CA . LEU A 1 87 ? -15.269 -2.563 6.726 1.00 98.06 87 LEU A CA 1
ATOM 659 C C . LEU A 1 87 ? -14.646 -3.800 7.378 1.00 98.06 87 LEU A C 1
ATOM 661 O O . LEU A 1 87 ? -13.427 -3.881 7.477 1.00 98.06 87 LEU A O 1
ATOM 665 N N . ASP A 1 88 ? -15.457 -4.791 7.745 1.00 98.38 88 ASP A N 1
ATOM 666 C CA . ASP A 1 88 ? -14.999 -6.112 8.187 1.00 98.38 88 ASP A CA 1
ATOM 667 C C . ASP A 1 88 ? -14.080 -6.760 7.136 1.00 98.38 88 ASP A C 1
ATOM 669 O O . ASP A 1 88 ? -12.984 -7.228 7.448 1.00 98.38 88 ASP A O 1
ATOM 673 N N . LYS A 1 89 ? -14.471 -6.693 5.858 1.00 98.31 89 LYS A N 1
ATOM 674 C CA . LYS A 1 89 ? -13.680 -7.222 4.739 1.00 98.31 89 LYS A CA 1
ATOM 675 C C . LYS A 1 89 ? -12.408 -6.417 4.510 1.00 98.31 89 LYS A C 1
ATOM 677 O O . LYS A 1 89 ? -11.378 -7.006 4.195 1.00 98.31 89 LYS A O 1
ATOM 682 N N . VAL A 1 90 ? -12.466 -5.093 4.678 1.00 97.56 90 VAL A N 1
ATOM 683 C CA . VAL A 1 90 ? -11.277 -4.225 4.627 1.00 97.56 90 VAL A CA 1
ATOM 684 C C . VAL A 1 90 ? -10.283 -4.637 5.710 1.00 97.56 90 VAL A C 1
ATOM 686 O O . VAL A 1 90 ? -9.111 -4.837 5.405 1.00 97.56 90 VAL A O 1
ATOM 689 N N . MET A 1 91 ? -10.739 -4.832 6.948 1.00 98.50 91 MET A N 1
ATOM 690 C CA . MET A 1 91 ? -9.873 -5.244 8.054 1.00 98.50 91 MET A CA 1
ATOM 691 C C . MET A 1 91 ? -9.269 -6.634 7.845 1.00 98.50 91 MET A C 1
ATOM 693 O O . MET A 1 91 ? -8.070 -6.809 8.046 1.00 98.50 91 MET A O 1
ATOM 697 N N . LEU A 1 92 ? -10.065 -7.612 7.396 1.00 98.50 92 LEU A N 1
ATOM 698 C CA . LEU A 1 92 ? -9.564 -8.955 7.084 1.00 98.50 92 LEU A CA 1
ATOM 699 C C . LEU A 1 92 ? -8.532 -8.926 5.950 1.00 98.50 92 LEU A C 1
ATOM 701 O O . LEU A 1 92 ? -7.515 -9.617 6.027 1.00 98.50 92 LEU A O 1
ATOM 705 N N . ALA A 1 93 ? -8.758 -8.109 4.917 1.00 97.12 93 ALA A N 1
ATOM 706 C CA . ALA A 1 93 ? -7.805 -7.932 3.826 1.00 97.12 93 ALA A CA 1
ATOM 707 C C . ALA A 1 93 ? -6.505 -7.276 4.313 1.00 97.12 93 ALA A C 1
ATOM 709 O O . ALA A 1 93 ? -5.425 -7.774 4.001 1.00 97.12 93 ALA A O 1
ATOM 710 N N . MET A 1 94 ? -6.600 -6.220 5.130 1.00 97.19 94 MET A N 1
ATOM 711 C CA . MET A 1 94 ? -5.441 -5.594 5.775 1.00 97.19 94 MET A CA 1
ATOM 712 C C . MET A 1 94 ? -4.656 -6.623 6.597 1.00 97.19 94 MET A C 1
ATOM 714 O O . MET A 1 94 ? -3.450 -6.738 6.416 1.00 97.19 94 MET A O 1
ATOM 718 N N . LEU A 1 95 ? -5.324 -7.425 7.433 1.00 98.00 95 LEU A N 1
ATOM 719 C CA . LEU A 1 95 ? -4.677 -8.430 8.287 1.00 98.00 95 LEU A CA 1
ATOM 720 C C . LEU A 1 95 ? -3.993 -9.536 7.474 1.00 98.00 95 LEU A C 1
ATOM 722 O O . LEU A 1 95 ? -2.877 -9.942 7.794 1.00 98.00 95 LEU A O 1
ATOM 726 N N . THR A 1 96 ? -4.640 -9.987 6.399 1.00 96.25 96 THR A N 1
ATOM 727 C CA . THR A 1 96 ? -4.113 -11.033 5.511 1.00 96.25 96 THR A CA 1
ATOM 728 C C . THR A 1 96 ? -2.903 -10.544 4.714 1.00 96.25 96 THR A C 1
ATOM 730 O O . THR A 1 96 ? -1.941 -11.286 4.532 1.00 96.25 96 THR A O 1
ATOM 733 N N . CYS A 1 97 ? -2.935 -9.300 4.230 1.00 93.94 97 CYS A N 1
ATOM 734 C CA . CYS A 1 97 ? -1.899 -8.750 3.356 1.00 93.94 97 CYS A CA 1
ATOM 735 C C . CYS A 1 97 ? -0.755 -8.051 4.104 1.00 93.94 97 CYS A C 1
ATOM 737 O O . CYS A 1 97 ? 0.268 -7.761 3.487 1.00 93.94 97 CYS A O 1
ATOM 739 N N . ALA A 1 98 ? -0.895 -7.793 5.406 1.00 94.75 98 ALA A N 1
ATOM 740 C CA . ALA A 1 98 ? 0.102 -7.069 6.192 1.00 94.75 98 ALA A CA 1
ATOM 741 C C . ALA A 1 98 ? 1.475 -7.756 6.231 1.00 94.75 98 ALA A C 1
ATOM 743 O O . ALA A 1 98 ? 2.493 -7.072 6.258 1.00 94.75 98 ALA A O 1
ATOM 744 N N . ASP A 1 99 ? 1.510 -9.090 6.188 1.00 93.06 99 ASP A N 1
ATOM 745 C CA . ASP A 1 99 ? 2.768 -9.841 6.131 1.00 93.06 99 ASP A CA 1
ATOM 746 C C . ASP A 1 99 ? 3.509 -9.621 4.804 1.00 93.06 99 ASP A C 1
ATOM 748 O O . ASP A 1 99 ? 4.712 -9.392 4.785 1.00 93.06 99 ASP A O 1
ATOM 752 N N . GLU A 1 100 ? 2.782 -9.584 3.681 1.00 90.88 100 GLU A N 1
ATOM 753 C CA . GLU A 1 100 ? 3.389 -9.292 2.376 1.00 90.88 100 GLU A CA 1
ATOM 754 C C . GLU A 1 100 ? 3.847 -7.828 2.257 1.00 90.88 100 GLU A C 1
ATOM 756 O O . GLU A 1 100 ? 4.756 -7.541 1.483 1.00 90.88 100 GLU A O 1
ATOM 761 N N . GLY A 1 101 ? 3.212 -6.903 2.988 1.00 87.94 101 GLY A N 1
ATOM 762 C CA . GLY A 1 101 ? 3.521 -5.472 2.938 1.00 87.94 101 GLY A CA 1
ATOM 763 C C . GLY A 1 101 ? 4.613 -5.020 3.909 1.00 87.94 101 GLY A C 1
ATOM 764 O O . GLY A 1 101 ? 5.434 -4.184 3.548 1.00 87.94 101 GLY A O 1
ATOM 765 N N . GLY A 1 102 ? 4.622 -5.550 5.133 1.00 92.12 102 GLY A N 1
ATOM 766 C CA . GLY A 1 102 ? 5.523 -5.127 6.209 1.00 92.12 102 GLY A CA 1
ATOM 767 C C . GLY A 1 102 ? 5.996 -6.273 7.103 1.00 92.12 102 GLY A C 1
ATOM 768 O O . GLY A 1 102 ? 6.462 -6.022 8.219 1.00 92.12 102 GLY A O 1
ATOM 769 N N . GLY A 1 103 ? 5.865 -7.525 6.659 1.00 93.50 103 GLY A N 1
ATOM 770 C CA . GLY A 1 103 ? 6.242 -8.714 7.422 1.00 93.50 103 GLY A CA 1
ATOM 771 C C . GLY A 1 103 ? 5.542 -8.805 8.778 1.00 93.50 103 GLY A C 1
ATOM 772 O O . GLY A 1 103 ? 4.451 -8.265 8.998 1.00 93.50 103 GLY A O 1
ATOM 773 N N . GLU A 1 104 ? 6.229 -9.421 9.739 1.00 94.88 104 GLU A N 1
ATOM 774 C CA . GLU A 1 104 ? 5.702 -9.613 11.092 1.00 94.88 104 GLU A CA 1
ATOM 775 C C . GLU A 1 104 ? 5.332 -8.299 11.790 1.00 94.88 104 GLU A C 1
ATOM 777 O O . GLU A 1 104 ? 4.331 -8.245 12.499 1.00 94.88 104 GLU A O 1
ATOM 782 N N . SER A 1 105 ? 6.096 -7.221 11.577 1.00 94.69 105 SER A N 1
ATOM 783 C CA . SER A 1 105 ? 5.808 -5.919 12.195 1.00 94.69 105 SER A CA 1
ATOM 784 C C . SER A 1 105 ? 4.516 -5.307 11.656 1.00 94.69 105 SER A C 1
ATOM 786 O O . SER A 1 105 ? 3.721 -4.788 12.439 1.00 94.69 105 SER A O 1
ATOM 788 N N . GLY A 1 106 ? 4.306 -5.366 10.336 1.00 96.12 106 GLY A N 1
ATOM 789 C CA . GLY A 1 106 ? 3.079 -4.885 9.704 1.00 96.12 106 GLY A CA 1
ATOM 790 C C . GLY A 1 106 ? 1.875 -5.697 10.172 1.00 96.12 106 GLY A C 1
ATOM 791 O O . GLY A 1 106 ? 0.871 -5.135 10.616 1.00 96.12 106 GLY A O 1
ATOM 792 N N . LYS A 1 107 ? 2.000 -7.032 10.174 1.00 97.44 107 LYS A N 1
ATOM 793 C CA . LYS A 1 107 ? 0.953 -7.932 10.683 1.00 97.44 107 LYS A CA 1
ATOM 794 C C . LYS A 1 107 ? 0.647 -7.668 12.157 1.00 97.44 107 LYS A C 1
ATOM 796 O O . LYS A 1 107 ? -0.523 -7.641 12.538 1.00 97.44 107 LYS A O 1
ATOM 801 N N . ARG A 1 108 ? 1.674 -7.396 12.972 1.00 97.25 108 ARG A N 1
ATOM 802 C CA . ARG A 1 108 ? 1.525 -7.073 14.399 1.00 97.25 108 ARG A CA 1
ATOM 803 C C . ARG A 1 108 ? 0.787 -5.762 14.585 1.00 97.25 108 ARG A C 1
ATOM 805 O O . ARG A 1 108 ? -0.135 -5.711 15.386 1.00 97.25 108 ARG A O 1
ATOM 812 N N . TYR A 1 109 ? 1.140 -4.730 13.821 1.00 97.38 109 TYR A N 1
ATOM 813 C CA . TYR A 1 109 ? 0.411 -3.465 13.838 1.00 97.38 109 TYR A CA 1
ATOM 814 C C . TYR A 1 109 ? -1.080 -3.666 13.557 1.00 97.38 109 TYR A C 1
ATOM 816 O O . TYR A 1 109 ? -1.901 -3.206 14.347 1.00 97.38 109 TYR A O 1
ATOM 824 N N . VAL A 1 110 ? -1.431 -4.383 12.486 1.00 98.00 110 VAL A N 1
ATOM 825 C CA . VAL A 1 110 ? -2.837 -4.593 12.115 1.00 98.00 110 VAL A CA 1
ATOM 826 C C . VAL A 1 110 ? -3.587 -5.386 13.189 1.00 98.00 110 VAL A C 1
ATOM 828 O O . VAL A 1 110 ? -4.675 -4.978 13.596 1.00 98.00 110 VAL A O 1
ATOM 831 N N . ALA A 1 111 ? -2.998 -6.471 13.700 1.00 98.38 111 ALA A N 1
ATOM 832 C CA . ALA A 1 111 ? -3.602 -7.265 14.768 1.00 98.38 111 ALA A CA 1
ATOM 833 C C . ALA A 1 111 ? -3.788 -6.449 16.062 1.00 98.38 111 ALA A C 1
ATOM 835 O O . ALA A 1 111 ? -4.882 -6.428 16.626 1.00 98.38 111 ALA A O 1
ATOM 836 N N . CYS A 1 112 ? -2.757 -5.715 16.498 1.00 98.12 112 CYS A N 1
ATOM 837 C CA . CYS A 1 112 ? -2.825 -4.839 17.669 1.00 98.12 112 CYS A CA 1
ATOM 838 C C . CYS A 1 112 ? -3.842 -3.703 17.488 1.00 98.12 112 CYS A C 1
ATOM 840 O O . CYS A 1 112 ? -4.516 -3.361 18.451 1.00 98.12 112 CYS A O 1
ATOM 842 N N . ALA A 1 113 ? -4.013 -3.154 16.280 1.00 98.12 113 ALA A N 1
ATOM 843 C CA . ALA A 1 113 ? -5.042 -2.152 15.985 1.00 98.12 113 ALA A CA 1
ATOM 844 C C . ALA A 1 113 ? -6.461 -2.665 16.219 1.00 98.12 113 ALA A C 1
ATOM 846 O O . ALA A 1 113 ? -7.269 -1.994 16.863 1.00 98.12 113 ALA A O 1
ATOM 847 N N . ILE A 1 114 ? -6.751 -3.881 15.766 1.00 98.50 114 ILE A N 1
ATOM 848 C CA . ILE A 1 114 ? -8.057 -4.513 15.973 1.00 98.50 114 ILE A CA 1
ATOM 849 C C . ILE A 1 114 ? -8.258 -4.861 17.457 1.00 98.50 114 ILE A C 1
ATOM 851 O O . ILE A 1 114 ? -9.320 -4.593 18.021 1.00 98.50 114 ILE A O 1
ATOM 855 N N . LEU A 1 115 ? -7.226 -5.399 18.116 1.00 98.31 115 LEU A N 1
ATOM 856 C CA . LEU A 1 115 ? -7.262 -5.713 19.549 1.00 98.31 115 LEU A CA 1
ATOM 857 C C . LEU A 1 115 ? -7.451 -4.459 20.412 1.00 98.31 115 LEU A C 1
ATOM 859 O O . LEU A 1 115 ? -8.240 -4.494 21.355 1.00 98.31 115 LEU A O 1
ATOM 863 N N . ALA A 1 116 ? -6.795 -3.349 20.068 1.00 97.88 116 ALA A N 1
ATOM 864 C CA . ALA A 1 116 ? -6.952 -2.061 20.741 1.00 97.88 116 ALA A CA 1
ATOM 865 C C . ALA A 1 116 ? -8.410 -1.603 20.716 1.00 97.88 116 ALA A C 1
ATOM 867 O O . ALA A 1 116 ? -8.954 -1.240 21.755 1.00 97.88 116 ALA A O 1
ATOM 868 N N . CYS A 1 117 ? -9.074 -1.720 19.562 1.00 97.81 117 CYS A N 1
ATOM 869 C CA . CYS A 1 117 ? -10.493 -1.392 19.442 1.00 97.81 117 CYS A CA 1
ATOM 870 C C . CYS A 1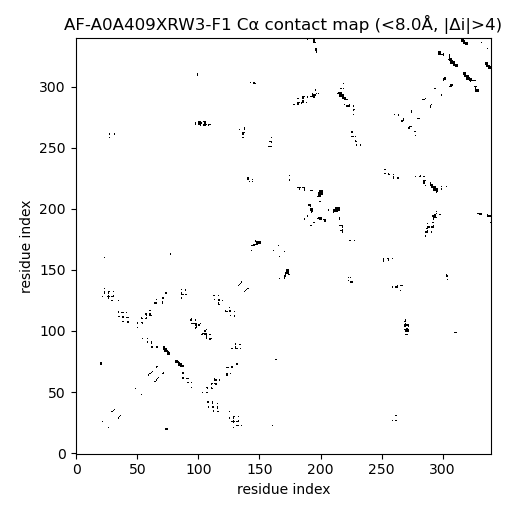 117 ? -11.367 -2.257 20.362 1.00 97.81 117 CYS A C 1
ATOM 872 O O . CYS A 1 117 ? -12.310 -1.752 20.956 1.00 97.81 117 CYS A O 1
ATOM 874 N N . SER A 1 118 ? -11.037 -3.542 20.539 1.00 97.06 118 SER A N 1
ATOM 875 C CA . SER A 1 118 ? -11.793 -4.434 21.436 1.00 97.06 118 SER A CA 1
ATOM 876 C C . SER A 1 118 ? -11.627 -4.127 22.930 1.00 97.06 118 SER A C 1
ATOM 878 O O . SER A 1 118 ? -12.407 -4.619 23.743 1.00 97.06 118 SER A O 1
ATOM 880 N N . LYS A 1 119 ? -10.614 -3.329 23.300 1.00 96.06 119 LYS A N 1
ATOM 881 C CA . LYS A 1 119 ? -10.413 -2.833 24.670 1.00 96.06 119 LYS A CA 1
ATOM 882 C C . LYS A 1 119 ? -11.168 -1.521 24.934 1.00 96.06 119 LYS A C 1
ATOM 884 O O . LYS A 1 119 ? -11.255 -1.102 26.088 1.00 96.06 119 LYS A O 1
ATOM 889 N N . GLU A 1 120 ? -11.708 -0.869 23.902 1.00 95.69 120 GLU A N 1
ATOM 890 C CA . GLU A 1 120 ? -12.482 0.363 24.057 1.00 95.69 120 GLU A CA 1
ATOM 891 C C . GLU A 1 120 ? -13.870 0.097 24.649 1.00 95.69 120 GLU A C 1
ATOM 893 O O . GLU A 1 120 ? -14.460 -0.970 24.484 1.00 95.69 120 GLU A O 1
ATOM 898 N N . LYS A 1 121 ? -14.422 1.109 25.332 1.00 94.75 121 LYS A N 1
ATOM 899 C CA . LYS A 1 121 ? -15.762 1.020 25.937 1.00 94.75 121 LYS A CA 1
ATOM 900 C C . LYS A 1 121 ? -16.855 0.777 24.890 1.00 94.75 121 LYS A C 1
ATOM 902 O O . LYS A 1 121 ? -17.817 0.070 25.178 1.00 94.75 121 LYS A O 1
ATOM 907 N N . ASP A 1 122 ? -16.715 1.399 23.723 1.00 95.12 122 ASP A N 1
ATOM 908 C CA . ASP A 1 122 ? -17.567 1.163 22.560 1.00 95.12 122 ASP A CA 1
ATOM 909 C C . ASP A 1 122 ? -16.737 0.465 21.478 1.00 95.12 122 ASP A C 1
ATOM 911 O O . ASP A 1 122 ? -16.130 1.096 20.610 1.00 95.12 122 ASP A O 1
ATOM 915 N N . GLU A 1 123 ? -16.645 -0.862 21.592 1.00 96.19 123 GLU A N 1
ATOM 916 C CA . GLU A 1 123 ? -15.827 -1.682 20.693 1.00 96.19 123 GLU A CA 1
ATOM 917 C C . GLU A 1 123 ? -16.291 -1.589 19.231 1.00 96.19 123 GLU A C 1
ATOM 919 O O . GLU A 1 123 ? -15.469 -1.613 18.315 1.00 96.19 123 GLU A O 1
ATOM 924 N N . ILE A 1 124 ? -17.599 -1.439 18.993 1.00 97.12 124 ILE A N 1
ATOM 925 C CA . ILE A 1 124 ? -18.169 -1.382 17.644 1.00 97.12 124 ILE A CA 1
ATOM 926 C C . ILE A 1 124 ? -17.886 -0.029 16.994 1.00 97.12 124 ILE A C 1
ATOM 928 O O . ILE A 1 124 ? -17.502 0.002 15.823 1.00 97.12 124 ILE A O 1
ATOM 932 N N . GLU A 1 125 ? -18.030 1.075 17.734 1.00 95.19 125 GLU A N 1
ATOM 933 C CA . GLU A 1 125 ? -17.654 2.409 17.254 1.00 95.19 125 GLU A CA 1
ATOM 934 C C . GLU A 1 125 ? -16.151 2.477 16.945 1.00 95.19 125 GLU A C 1
ATOM 936 O O . GLU A 1 125 ? -15.757 2.971 15.885 1.00 95.19 125 GLU A O 1
ATOM 941 N N . ALA A 1 126 ? -15.307 1.917 17.818 1.00 96.25 126 ALA A N 1
ATOM 942 C CA . ALA A 1 126 ? -13.861 1.871 17.618 1.00 96.25 126 ALA A CA 1
ATOM 943 C C . ALA A 1 126 ? -13.468 1.073 16.363 1.00 96.25 126 ALA A C 1
ATOM 945 O O . ALA A 1 126 ? -12.688 1.560 15.539 1.00 96.25 126 ALA A O 1
ATOM 946 N N . LEU A 1 127 ? -14.050 -0.117 16.168 1.00 97.75 127 LEU A N 1
ATOM 947 C CA . LEU A 1 127 ? -13.830 -0.920 14.962 1.00 97.75 127 LEU A CA 1
ATOM 948 C C . LEU A 1 127 ? -14.346 -0.193 13.712 1.00 97.75 127 LEU A C 1
ATOM 950 O O . LEU A 1 127 ? -13.639 -0.104 12.709 1.00 97.75 127 LEU A O 1
ATOM 954 N N . GLN A 1 128 ? -15.534 0.408 13.760 1.00 96.38 128 GLN A N 1
ATOM 955 C CA . GLN A 1 128 ? -16.056 1.190 12.639 1.00 96.38 128 GLN A CA 1
ATOM 956 C C . GLN A 1 128 ? -15.125 2.347 12.264 1.00 96.38 128 GLN A C 1
ATOM 958 O O . GLN A 1 128 ? -14.851 2.555 11.077 1.00 96.38 128 GLN A O 1
ATOM 963 N N . ALA A 1 129 ? -14.613 3.079 13.252 1.00 94.69 129 ALA A N 1
ATOM 964 C CA . ALA A 1 129 ? -13.678 4.168 13.027 1.00 94.69 129 ALA A CA 1
ATOM 965 C C . ALA A 1 129 ? -12.360 3.673 12.426 1.00 94.69 129 ALA A C 1
ATOM 967 O O . ALA A 1 129 ? -11.912 4.239 11.434 1.00 94.69 129 ALA A O 1
ATOM 968 N N . LEU A 1 130 ? -11.772 2.595 12.956 1.00 96.75 130 LEU A N 1
ATOM 969 C CA . LEU A 1 130 ? -10.542 2.013 12.413 1.00 96.75 130 LEU A CA 1
ATOM 970 C C . LEU A 1 130 ? -10.724 1.578 10.952 1.00 96.75 130 LEU A C 1
ATOM 972 O O . LEU A 1 130 ? -9.925 1.943 10.089 1.00 96.75 130 LEU A O 1
ATOM 976 N N . GLY A 1 131 ? -11.801 0.844 10.661 1.00 96.81 131 GLY A N 1
ATOM 977 C CA . GLY A 1 131 ? -12.102 0.368 9.312 1.00 96.81 131 GLY A CA 1
ATOM 978 C C . GLY A 1 131 ? -12.348 1.518 8.336 1.00 96.81 131 GLY A C 1
ATOM 979 O O . GLY A 1 131 ? -11.830 1.499 7.220 1.00 96.81 131 GLY A O 1
ATOM 980 N N . THR A 1 132 ? -13.092 2.541 8.768 1.00 94.25 132 THR A N 1
ATOM 981 C CA . THR A 1 132 ? -13.326 3.757 7.976 1.00 94.25 132 THR A CA 1
ATOM 982 C C . THR A 1 132 ? -12.013 4.478 7.706 1.00 94.25 132 THR A C 1
ATOM 984 O O . THR A 1 132 ? -11.732 4.814 6.560 1.00 94.25 132 THR A O 1
ATOM 987 N N . THR A 1 133 ? -11.169 4.644 8.725 1.00 93.44 133 THR A N 1
ATOM 988 C CA . THR A 1 133 ? -9.869 5.302 8.600 1.00 93.44 133 THR A CA 1
ATOM 989 C C . THR A 1 133 ? -8.959 4.562 7.617 1.00 93.44 133 THR A C 1
ATOM 991 O O . THR A 1 133 ? -8.440 5.196 6.702 1.00 93.44 133 THR A O 1
ATOM 994 N N . TRP A 1 134 ? -8.825 3.233 7.702 1.00 95.56 134 TRP A N 1
ATOM 995 C CA . TRP A 1 134 ? -8.063 2.458 6.710 1.00 95.56 134 TRP A CA 1
ATOM 996 C C . TRP A 1 134 ? -8.653 2.552 5.299 1.00 95.56 134 TRP A C 1
ATOM 998 O O . TRP A 1 134 ? -7.915 2.678 4.321 1.00 95.56 134 TRP A O 1
ATOM 1008 N N . LEU A 1 135 ? -9.979 2.533 5.162 1.00 93.94 135 LEU A N 1
ATOM 1009 C CA . LEU A 1 135 ? -10.622 2.664 3.858 1.00 93.94 135 LEU A CA 1
ATOM 1010 C C . LEU A 1 135 ? -10.344 4.036 3.225 1.00 93.94 135 LEU A C 1
ATOM 1012 O O . LEU A 1 135 ? -9.883 4.106 2.084 1.00 93.94 135 LEU A O 1
ATOM 1016 N N . THR A 1 136 ? -10.610 5.122 3.952 1.00 88.94 136 THR A N 1
ATOM 1017 C CA . THR A 1 136 ? -10.602 6.477 3.389 1.00 88.94 136 THR A CA 1
ATOM 1018 C C . THR A 1 136 ? -9.222 7.131 3.391 1.00 88.94 136 THR A C 1
ATOM 1020 O O . THR A 1 136 ? -8.942 7.913 2.489 1.00 88.94 136 THR A O 1
ATOM 1023 N N . HIS A 1 137 ? -8.353 6.805 4.354 1.00 87.75 137 HIS A N 1
ATOM 1024 C CA . HIS A 1 137 ? -7.023 7.421 4.505 1.00 87.75 137 HIS A CA 1
ATOM 1025 C C . HIS A 1 137 ? -5.876 6.528 4.033 1.00 87.75 137 HIS A C 1
ATOM 1027 O O . HIS A 1 137 ? -4.746 6.984 3.978 1.00 87.75 137 HIS A O 1
ATOM 1033 N N . LEU A 1 138 ? -6.125 5.269 3.668 1.00 89.31 138 LEU A N 1
ATOM 1034 C CA . LEU A 1 138 ? -5.110 4.441 3.015 1.00 89.31 138 LEU A CA 1
ATOM 1035 C C . LEU A 1 138 ? -5.593 4.018 1.629 1.00 89.31 138 LEU A C 1
ATOM 1037 O O . LEU A 1 138 ? -5.078 4.483 0.614 1.00 89.31 138 LEU A O 1
ATOM 1041 N N . LEU A 1 139 ? -6.618 3.168 1.564 1.00 89.69 139 LEU A N 1
ATOM 1042 C CA . LEU A 1 139 ? -6.993 2.494 0.317 1.00 89.69 139 LEU A CA 1
ATOM 1043 C C . LEU A 1 139 ? -7.510 3.451 -0.762 1.00 89.69 139 LEU A C 1
ATOM 1045 O O . LE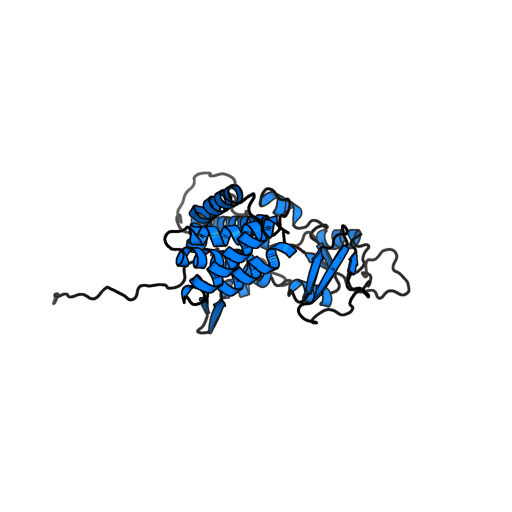U A 1 139 ? -7.201 3.277 -1.944 1.00 89.69 139 LEU A O 1
ATOM 1049 N N . PHE A 1 140 ? -8.282 4.469 -0.380 1.00 86.19 140 PHE A N 1
ATOM 1050 C CA . PHE A 1 140 ? -8.808 5.438 -1.338 1.00 86.19 140 PHE A CA 1
ATOM 1051 C C . PHE A 1 140 ? -7.694 6.204 -2.038 1.00 86.19 140 PHE A C 1
ATOM 1053 O O . PHE A 1 140 ? -7.727 6.269 -3.261 1.00 86.19 140 PHE A O 1
ATOM 1060 N N . ILE A 1 141 ? -6.673 6.670 -1.316 1.00 81.19 141 ILE A N 1
ATOM 1061 C CA . ILE A 1 141 ? -5.534 7.402 -1.896 1.00 81.19 141 ILE A CA 1
ATOM 1062 C C . ILE A 1 141 ? -4.844 6.569 -2.981 1.00 81.19 141 ILE A C 1
ATOM 1064 O O . ILE A 1 141 ? -4.499 7.076 -4.050 1.00 81.19 141 ILE A O 1
ATOM 1068 N N . PHE A 1 142 ? -4.715 5.262 -2.760 1.00 81.62 142 PHE A N 1
ATOM 1069 C CA . PHE A 1 142 ? -4.169 4.348 -3.756 1.00 81.62 142 PHE A CA 1
ATOM 1070 C C . PHE A 1 142 ? -5.106 4.116 -4.946 1.00 81.62 142 PHE A C 1
ATOM 1072 O O . PHE A 1 142 ? -4.628 3.979 -6.069 1.00 81.62 142 PHE A O 1
ATOM 1079 N N . LYS A 1 143 ? -6.430 4.070 -4.753 1.00 79.94 143 LYS A N 1
ATOM 1080 C CA . LYS A 1 143 ? -7.370 3.734 -5.838 1.00 79.94 143 LYS A CA 1
ATOM 1081 C C . LYS A 1 143 ? -7.772 4.922 -6.708 1.00 79.94 143 LYS A C 1
ATOM 1083 O O . LYS A 1 143 ? -8.015 4.748 -7.904 1.00 79.94 143 LYS A O 1
ATOM 1088 N N . THR A 1 144 ? -7.894 6.099 -6.112 1.00 68.25 144 THR A N 1
ATOM 1089 C CA . THR A 1 144 ? -8.475 7.286 -6.746 1.00 68.25 144 THR A CA 1
ATOM 1090 C C . THR A 1 144 ? -7.490 8.006 -7.661 1.00 68.25 144 THR A C 1
ATOM 1092 O O . THR A 1 144 ? -7.889 8.606 -8.653 1.00 68.25 144 THR A O 1
ATOM 1095 N N . THR A 1 145 ? -6.197 7.883 -7.389 1.00 60.22 145 THR A N 1
ATOM 1096 C CA . THR A 1 145 ? -5.103 8.608 -8.050 1.00 60.22 145 THR A CA 1
ATOM 1097 C C . THR A 1 145 ? -4.745 8.007 -9.411 1.00 60.22 145 THR A C 1
ATOM 1099 O O . THR A 1 145 ? -3.638 7.527 -9.642 1.00 60.22 145 THR A O 1
ATOM 1102 N N . ARG A 1 146 ? -5.711 7.954 -10.330 1.00 57.25 146 ARG A N 1
ATOM 1103 C CA . ARG A 1 146 ? -5.502 7.478 -11.704 1.00 57.25 146 ARG A CA 1
ATOM 1104 C C . ARG A 1 146 ? -4.763 8.543 -12.520 1.00 57.25 146 ARG A C 1
ATOM 1106 O O . ARG A 1 146 ? -5.170 9.695 -12.548 1.00 57.25 146 ARG A O 1
ATOM 1113 N N . GLY A 1 147 ? -3.658 8.157 -13.156 1.00 46.81 147 GLY A N 1
ATOM 1114 C CA . GLY A 1 147 ? -2.730 9.083 -13.808 1.00 46.81 147 GLY A CA 1
ATOM 1115 C C . GLY A 1 147 ? -3.232 9.797 -15.076 1.00 46.81 147 GLY A C 1
ATOM 1116 O O . GLY A 1 147 ? -4.120 9.318 -15.777 1.00 46.81 147 GLY A O 1
ATOM 1117 N N . HIS A 1 148 ? -2.516 10.889 -15.395 1.00 40.50 148 HIS A N 1
ATOM 1118 C CA . HIS A 1 148 ? -2.296 11.522 -16.717 1.00 40.50 148 HIS A CA 1
ATOM 1119 C C . HIS A 1 148 ? -3.277 12.541 -17.308 1.00 40.50 148 HIS A C 1
ATOM 1121 O O . HIS A 1 148 ? -3.191 12.825 -18.505 1.00 40.50 148 HIS A O 1
ATOM 1127 N N . GLY A 1 149 ? -4.136 13.193 -16.529 1.00 36.62 149 GLY A N 1
ATOM 1128 C CA . GLY A 1 149 ? -4.771 14.412 -17.041 1.00 36.62 149 GLY A CA 1
ATOM 1129 C C . GLY A 1 149 ? -3.793 15.595 -17.043 1.00 36.62 149 GLY A C 1
ATOM 1130 O O . GLY A 1 149 ? -3.366 16.051 -15.985 1.00 36.62 149 GLY A O 1
ATOM 1131 N N . ASN A 1 150 ? -3.431 16.087 -18.235 1.00 34.34 150 ASN A N 1
ATOM 1132 C CA . ASN A 1 150 ? -2.816 17.408 -18.411 1.00 34.34 150 ASN A CA 1
ATOM 1133 C C . ASN A 1 150 ? -3.755 18.478 -17.829 1.00 34.34 150 ASN A C 1
ATOM 1135 O O . ASN A 1 150 ? -4.927 18.520 -18.205 1.00 34.34 150 ASN A O 1
ATOM 1139 N N . GLN A 1 151 ? -3.242 19.351 -16.962 1.00 42.44 151 GLN A N 1
ATOM 1140 C CA . GLN A 1 151 ? -4.009 20.452 -16.378 1.00 42.44 151 GLN A CA 1
ATOM 1141 C C . GLN A 1 151 ? -3.884 21.762 -17.176 1.00 42.44 151 GLN A C 1
ATOM 1143 O O . GLN A 1 151 ? -2.779 22.108 -17.602 1.00 42.44 151 GLN A O 1
ATOM 1148 N N . PRO A 1 152 ? -4.962 22.557 -17.293 1.00 32.09 152 PRO A N 1
ATOM 1149 C CA . PRO A 1 152 ? -4.880 24.010 -17.235 1.00 32.09 152 PRO A CA 1
ATOM 1150 C C . PRO A 1 152 ? -4.715 24.466 -15.771 1.00 32.09 152 PRO A C 1
ATOM 1152 O O . PRO A 1 152 ? -5.440 24.019 -14.888 1.00 32.09 152 PRO A O 1
ATOM 1155 N N . ASN A 1 153 ? -3.742 25.345 -15.516 1.00 40.16 153 ASN A N 1
ATOM 1156 C CA . ASN A 1 153 ? -3.572 26.025 -14.230 1.00 40.16 153 ASN A CA 1
ATOM 1157 C C . ASN A 1 153 ? -4.799 26.902 -13.954 1.00 40.16 153 ASN A C 1
ATOM 1159 O O . ASN A 1 153 ? -4.914 27.918 -14.628 1.00 40.16 153 ASN A O 1
ATOM 1163 N N . GLU A 1 154 ? -5.651 26.591 -12.972 1.00 34.41 154 GLU A N 1
ATOM 1164 C CA . GLU A 1 154 ? -6.539 27.603 -12.375 1.00 34.41 154 GLU A CA 1
ATOM 1165 C C . GLU A 1 154 ? -7.145 27.153 -11.026 1.00 34.41 154 GLU A C 1
ATOM 1167 O O . GLU A 1 154 ? -8.096 26.387 -10.964 1.00 34.41 154 GLU A O 1
ATOM 1172 N N . THR A 1 155 ? -6.598 27.728 -9.945 1.00 34.19 155 THR A N 1
ATOM 1173 C CA . THR A 1 155 ? -7.171 27.939 -8.592 1.00 34.19 155 THR A CA 1
ATOM 1174 C C . THR A 1 155 ? -7.616 26.735 -7.722 1.00 34.19 155 THR A C 1
ATOM 1176 O O . THR A 1 155 ? -8.528 26.004 -8.094 1.00 34.19 155 THR A O 1
ATOM 1179 N N . PRO A 1 156 ? -7.071 26.586 -6.491 1.00 31.84 156 PRO A N 1
ATOM 1180 C CA . PRO A 1 156 ? -7.424 25.501 -5.568 1.00 31.84 156 PRO A CA 1
ATOM 1181 C C . PRO A 1 156 ? -8.742 25.770 -4.815 1.00 31.84 156 PRO A C 1
ATOM 1183 O O . PRO A 1 156 ? -8.951 26.876 -4.310 1.00 31.84 156 PRO A O 1
ATOM 1186 N N . SER A 1 157 ? -9.602 24.748 -4.713 1.00 33.72 157 SER A N 1
ATOM 1187 C CA . SER A 1 157 ? -10.878 24.764 -3.976 1.00 33.72 157 SER A CA 1
ATOM 1188 C C . SER A 1 157 ? -10.856 23.840 -2.755 1.00 33.72 157 SER A C 1
ATOM 1190 O O . SER A 1 157 ? -10.125 22.853 -2.697 1.00 33.72 157 SER A O 1
ATOM 1192 N N . ASP A 1 158 ? -11.675 24.226 -1.782 1.00 37.88 158 ASP A N 1
ATOM 1193 C CA . ASP A 1 158 ? -11.777 23.780 -0.399 1.00 37.88 158 ASP A CA 1
ATOM 1194 C C . ASP A 1 158 ? -12.287 22.329 -0.228 1.00 37.88 158 ASP A C 1
ATOM 1196 O O . ASP A 1 158 ? -13.204 21.922 -0.927 1.00 37.88 158 ASP A O 1
ATOM 1200 N N . ILE A 1 159 ? -11.771 21.628 0.803 1.00 35.03 159 ILE A N 1
ATOM 1201 C CA . ILE A 1 159 ? -12.306 20.433 1.517 1.00 35.03 159 ILE A CA 1
ATOM 1202 C C . ILE A 1 159 ? -11.402 19.177 1.473 1.00 35.03 159 ILE A C 1
ATOM 1204 O O . ILE A 1 159 ? -11.290 18.439 0.500 1.00 35.03 159 ILE A O 1
ATOM 1208 N N . ALA A 1 160 ? -10.813 18.892 2.641 1.00 38.62 160 ALA A N 1
ATOM 1209 C CA . ALA A 1 160 ? -9.930 17.770 2.983 1.00 38.62 160 ALA A CA 1
ATOM 1210 C C . ALA A 1 160 ? -10.655 16.441 3.271 1.00 38.62 160 ALA A C 1
ATOM 1212 O O . ALA A 1 160 ? -10.186 15.599 4.034 1.00 38.62 160 ALA A O 1
ATOM 1213 N N . THR A 1 161 ? -11.836 16.254 2.705 1.00 43.22 161 THR A N 1
ATOM 1214 C CA . THR A 1 161 ? -12.416 14.935 2.458 1.00 43.22 161 THR A CA 1
ATOM 1215 C C . THR A 1 161 ? -13.290 15.142 1.236 1.00 43.22 161 THR A C 1
ATOM 1217 O O . THR A 1 161 ? -14.446 15.539 1.382 1.00 43.22 161 THR A O 1
ATOM 1220 N N . PRO A 1 162 ? -12.728 15.024 0.027 1.00 36.16 162 PRO A N 1
ATOM 1221 C CA . PRO A 1 162 ? -13.468 15.399 -1.159 1.00 36.16 162 PRO A CA 1
ATOM 1222 C C . PRO A 1 162 ? -14.691 14.492 -1.246 1.00 36.16 162 PRO A C 1
ATOM 1224 O O . PRO A 1 162 ? -14.594 13.265 -1.139 1.00 36.16 162 PRO A O 1
ATOM 1227 N N . THR A 1 163 ? -15.855 15.097 -1.446 1.00 42.88 163 THR A N 1
ATOM 1228 C CA . THR A 1 163 ? -16.983 14.340 -1.986 1.00 42.88 163 THR A CA 1
ATOM 1229 C C . THR A 1 163 ? -16.535 13.728 -3.320 1.00 42.88 163 THR A C 1
ATOM 1231 O O . THR A 1 163 ? -15.704 14.307 -4.021 1.00 42.88 163 THR A O 1
ATOM 1234 N N . ILE A 1 164 ? -17.026 12.538 -3.689 1.00 42.03 164 ILE A N 1
ATOM 1235 C CA . ILE A 1 164 ? -16.595 11.839 -4.920 1.00 42.03 164 ILE A CA 1
ATOM 1236 C C . ILE A 1 164 ? -16.730 12.714 -6.187 1.00 42.03 164 ILE A C 1
ATOM 1238 O O . ILE A 1 164 ? -16.065 12.443 -7.184 1.00 42.03 164 ILE A O 1
ATOM 1242 N N . ASP A 1 165 ? -17.590 13.741 -6.185 1.00 38.91 165 ASP A N 1
ATOM 1243 C CA . ASP A 1 165 ? -17.660 14.779 -7.228 1.00 38.91 165 ASP A CA 1
ATOM 1244 C C . ASP A 1 165 ? -16.366 15.570 -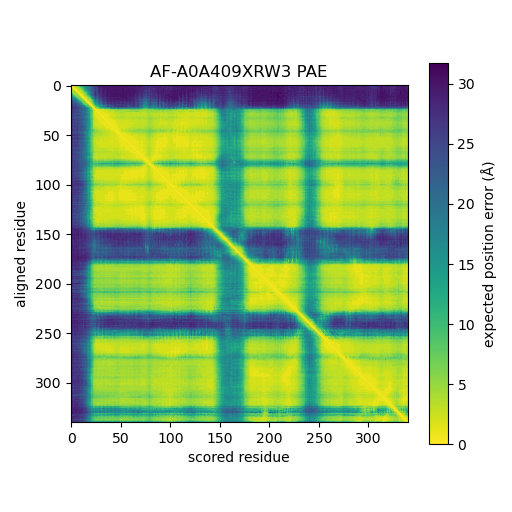7.386 1.00 38.91 165 ASP A C 1
ATOM 1246 O O . ASP A 1 165 ? -15.845 15.662 -8.496 1.00 38.91 165 ASP A O 1
ATOM 1250 N N . GLU A 1 166 ? -15.812 16.051 -6.281 1.00 40.81 166 GLU A N 1
ATOM 1251 C CA . GLU A 1 166 ? -14.558 16.796 -6.262 1.00 40.81 166 GLU A CA 1
ATOM 1252 C C . GLU A 1 166 ? -13.372 15.853 -6.434 1.00 40.81 166 GLU A C 1
ATOM 1254 O O . GLU A 1 166 ? -12.444 16.164 -7.171 1.00 40.81 166 GLU A O 1
ATOM 1259 N N . THR A 1 167 ? -13.420 14.635 -5.881 1.00 39.91 167 THR A N 1
ATOM 1260 C CA . THR A 1 167 ? -12.378 13.648 -6.189 1.00 39.91 167 THR A CA 1
ATOM 1261 C C . THR A 1 167 ? -12.404 13.363 -7.700 1.00 39.91 167 THR A C 1
ATOM 1263 O O . THR A 1 167 ? -11.397 13.506 -8.363 1.00 39.91 167 THR A O 1
ATOM 1266 N N . ALA A 1 168 ? -13.528 13.072 -8.351 1.00 36.50 168 ALA A N 1
ATOM 1267 C CA . ALA A 1 168 ? -13.512 12.747 -9.786 1.00 36.50 168 ALA A CA 1
ATOM 1268 C C . ALA A 1 168 ? -13.085 13.902 -10.733 1.00 36.50 168 ALA A C 1
ATOM 1270 O O . ALA A 1 168 ? -12.639 13.616 -11.856 1.00 36.50 168 ALA A O 1
ATOM 1271 N N . SER A 1 169 ? -13.220 15.173 -10.324 1.00 33.88 169 SER A N 1
ATOM 1272 C CA . SER A 1 169 ? -12.713 16.336 -11.073 1.00 33.88 169 SER A CA 1
ATOM 1273 C C . SER A 1 169 ? -11.246 16.654 -10.753 1.00 33.88 169 SER A C 1
ATOM 1275 O O . SER A 1 169 ? -10.466 16.786 -11.692 1.00 33.88 169 SER A O 1
ATOM 1277 N N . TYR A 1 170 ? -10.844 16.653 -9.475 1.00 37.00 170 TYR A N 1
ATOM 1278 C CA . TYR A 1 170 ? -9.473 16.930 -9.005 1.00 37.00 170 TYR A CA 1
ATOM 1279 C C . TYR A 1 170 ? -8.526 15.716 -9.093 1.00 37.00 170 TYR A C 1
ATOM 1281 O O . TYR A 1 170 ? -7.319 15.862 -9.124 1.00 37.00 170 TYR A O 1
ATOM 1289 N N . LEU A 1 171 ? -9.025 14.486 -9.221 1.00 39.50 171 LEU A N 1
ATOM 1290 C CA . LEU A 1 171 ? -8.205 13.293 -9.515 1.00 39.50 171 LEU A CA 1
ATOM 1291 C C . LEU A 1 171 ? -7.871 13.161 -10.999 1.00 39.50 171 LEU A C 1
ATOM 1293 O O . LEU A 1 171 ? -7.070 12.313 -11.386 1.00 39.50 171 LEU A O 1
ATOM 1297 N N . ARG A 1 172 ? -8.538 13.952 -11.845 1.00 37.62 172 ARG A N 1
ATOM 1298 C CA . ARG A 1 172 ? -8.112 14.159 -13.228 1.00 37.62 172 ARG A CA 1
ATOM 1299 C C . ARG A 1 172 ? -6.973 15.168 -13.301 1.00 37.62 172 ARG A C 1
ATOM 1301 O O . ARG A 1 172 ? -6.270 15.203 -14.304 1.00 37.62 172 ARG A O 1
ATOM 1308 N N . GLU A 1 173 ? -6.783 15.949 -12.248 1.00 39.69 173 GLU A N 1
ATOM 1309 C CA . GLU A 1 173 ? -5.650 16.834 -12.084 1.00 39.69 173 GLU A CA 1
ATOM 1310 C C . GLU A 1 173 ? -4.466 15.984 -11.634 1.00 39.69 173 GLU A C 1
ATOM 1312 O O . GLU A 1 173 ? -4.439 15.412 -10.545 1.00 39.69 173 GLU A O 1
ATOM 1317 N N . GLY A 1 174 ? -3.528 15.772 -12.557 1.00 43.53 174 GLY A N 1
ATOM 1318 C CA . GLY A 1 174 ? -2.337 14.997 -12.265 1.00 43.53 174 GLY A CA 1
ATOM 1319 C C . GLY A 1 174 ? -1.601 15.582 -11.065 1.00 43.53 174 GLY A C 1
ATOM 1320 O O . GLY A 1 174 ? -1.497 16.798 -10.924 1.00 43.53 174 GLY A O 1
ATOM 1321 N N . ALA A 1 175 ? -1.046 14.692 -10.241 1.00 48.62 175 ALA A N 1
ATOM 1322 C CA . ALA A 1 175 ? -0.064 15.046 -9.231 1.00 48.62 175 ALA A CA 1
ATOM 1323 C C . ALA A 1 175 ? 0.924 16.058 -9.835 1.00 48.62 175 ALA A C 1
ATOM 1325 O O . ALA A 1 175 ? 1.442 15.780 -10.920 1.00 48.62 175 ALA A O 1
ATOM 1326 N N . GLY A 1 176 ? 1.125 17.216 -9.183 1.00 52.81 176 GLY A N 1
ATOM 1327 C CA . GLY A 1 176 ? 1.817 18.397 -9.736 1.00 52.81 176 GLY A CA 1
ATOM 1328 C C . GLY A 1 176 ? 3.093 18.070 -10.519 1.00 52.81 176 GLY A C 1
ATOM 1329 O O . GLY A 1 176 ? 3.660 17.013 -10.315 1.00 52.81 176 GLY A O 1
ATOM 1330 N N . ASN A 1 177 ? 3.562 18.933 -11.426 1.00 55.34 177 ASN A N 1
ATOM 1331 C CA . ASN A 1 177 ? 4.617 18.617 -12.413 1.00 55.34 177 ASN A CA 1
ATOM 1332 C C . ASN A 1 177 ? 5.656 17.581 -11.934 1.00 55.34 177 ASN A C 1
ATOM 1334 O O . ASN A 1 177 ? 6.429 17.838 -11.009 1.00 55.34 177 ASN A O 1
ATOM 1338 N N . ARG A 1 178 ? 5.630 16.381 -12.537 1.00 62.69 178 ARG A N 1
ATOM 1339 C CA . ARG A 1 178 ? 6.664 15.348 -12.359 1.00 62.69 178 ARG A CA 1
ATOM 1340 C C . ARG A 1 178 ? 8.019 16.010 -12.574 1.00 62.69 178 ARG A C 1
ATOM 1342 O O . ARG A 1 178 ? 8.195 16.675 -13.601 1.00 62.69 178 ARG A O 1
ATOM 1349 N N . ALA A 1 179 ? 8.957 15.827 -11.641 1.00 71.75 179 ALA A N 1
ATOM 1350 C CA . ALA A 1 179 ? 10.338 16.212 -11.887 1.00 71.75 179 ALA A CA 1
ATOM 1351 C C . ALA A 1 179 ? 10.743 15.595 -13.229 1.00 71.75 179 ALA A C 1
ATOM 1353 O O . ALA A 1 179 ? 10.610 14.384 -13.421 1.00 71.75 179 ALA A O 1
ATOM 1354 N N . LYS A 1 180 ? 11.142 16.428 -14.199 1.00 73.00 180 LYS A N 1
ATOM 1355 C CA . LYS A 1 180 ? 11.434 15.942 -15.558 1.00 73.00 180 LYS A CA 1
ATOM 1356 C C . LYS A 1 180 ? 12.459 14.801 -15.523 1.00 73.00 180 LYS A C 1
ATOM 1358 O O . LYS A 1 180 ? 12.356 13.893 -16.339 1.00 73.00 180 LYS A O 1
ATOM 1363 N N . SER A 1 181 ? 13.349 14.816 -14.529 1.00 90.38 181 SER A N 1
ATOM 1364 C CA . SER A 1 181 ? 14.368 13.800 -14.299 1.00 90.38 181 SER A CA 1
ATOM 1365 C C . SER A 1 181 ? 13.822 12.449 -13.826 1.00 90.38 181 SER A C 1
ATOM 1367 O O . SER A 1 181 ? 14.349 11.448 -14.279 1.00 90.38 181 SER A O 1
ATOM 1369 N N . PHE A 1 182 ? 12.718 12.353 -13.062 1.00 93.06 182 PHE A N 1
ATOM 1370 C CA . PHE A 1 182 ? 12.291 11.065 -12.473 1.00 93.06 182 PHE A CA 1
ATOM 1371 C C . PHE A 1 182 ? 12.117 9.949 -13.516 1.00 93.06 182 PHE A C 1
ATOM 1373 O O . PHE A 1 182 ? 12.465 8.800 -13.275 1.00 93.06 182 PHE A O 1
ATOM 1380 N N . ARG A 1 183 ? 11.565 10.244 -14.705 1.00 94.19 183 ARG A N 1
ATOM 1381 C CA . ARG A 1 183 ? 11.485 9.218 -15.767 1.00 94.19 183 ARG A CA 1
ATOM 1382 C C . ARG A 1 183 ? 12.876 8.792 -16.223 1.00 94.19 183 ARG A C 1
ATOM 1384 O O . ARG A 1 183 ? 13.107 7.601 -16.397 1.00 94.19 183 ARG A O 1
ATOM 1391 N N . ASP A 1 184 ? 13.729 9.764 -16.488 1.00 95.56 184 ASP A N 1
ATOM 1392 C CA . ASP A 1 184 ? 15.027 9.537 -17.103 1.00 95.56 184 ASP A CA 1
ATOM 1393 C C . ASP A 1 184 ? 15.986 8.860 -16.110 1.00 95.56 184 ASP A C 1
ATOM 1395 O O . ASP A 1 184 ? 16.714 7.955 -16.505 1.00 95.56 184 ASP A O 1
ATOM 1399 N N . ASP A 1 185 ? 15.887 9.182 -14.819 1.00 96.00 185 ASP A N 1
ATOM 1400 C CA . ASP A 1 185 ? 16.640 8.551 -13.731 1.00 96.00 185 ASP A CA 1
ATOM 1401 C C . ASP A 1 185 ? 16.239 7.075 -13.552 1.00 96.00 185 ASP A C 1
ATOM 1403 O O . ASP A 1 185 ? 17.099 6.196 -13.477 1.00 96.00 185 ASP A O 1
ATOM 1407 N N . VAL A 1 186 ? 14.933 6.772 -13.569 1.00 96.38 186 VAL A N 1
ATOM 1408 C CA . VAL A 1 186 ? 14.420 5.388 -13.502 1.00 96.38 186 VAL A CA 1
ATOM 1409 C C . VAL A 1 186 ? 14.840 4.581 -14.732 1.00 96.38 186 VAL A C 1
ATOM 1411 O O . VAL A 1 186 ? 15.253 3.429 -14.601 1.00 96.38 186 VAL A O 1
ATOM 1414 N N . LEU A 1 187 ? 14.791 5.187 -15.925 1.00 96.44 187 LEU A N 1
ATOM 1415 C CA . LEU A 1 187 ? 15.279 4.548 -17.148 1.00 96.44 187 LEU A CA 1
ATOM 1416 C C . LEU A 1 187 ? 16.774 4.270 -17.084 1.00 96.44 187 LEU A C 1
ATOM 1418 O O . LEU A 1 187 ? 17.199 3.186 -17.468 1.00 96.44 187 LEU A O 1
ATOM 1422 N N . LEU A 1 188 ? 17.567 5.232 -16.619 1.00 96.19 188 LEU A N 1
ATOM 1423 C CA . LEU A 1 188 ? 19.009 5.074 -16.505 1.00 96.19 188 LEU A CA 1
ATOM 1424 C C . LEU A 1 188 ? 19.358 3.916 -15.563 1.00 96.19 188 LEU A C 1
ATOM 1426 O O . LEU A 1 188 ? 20.159 3.062 -15.943 1.00 96.19 188 LEU A O 1
ATOM 1430 N N . ARG A 1 189 ? 18.715 3.850 -14.388 1.00 95.69 189 ARG A N 1
ATOM 1431 C CA . ARG A 1 189 ? 18.884 2.756 -13.419 1.00 95.69 189 ARG A CA 1
ATOM 1432 C C . ARG A 1 189 ? 18.529 1.398 -14.031 1.00 95.69 189 ARG A C 1
ATOM 1434 O O . ARG A 1 189 ? 19.316 0.461 -13.959 1.00 95.69 189 ARG A O 1
ATOM 1441 N N . ASP A 1 190 ? 17.380 1.307 -14.699 1.00 95.56 190 ASP A N 1
ATOM 1442 C CA . ASP A 1 190 ? 16.882 0.048 -15.273 1.00 95.56 190 ASP A CA 1
ATOM 1443 C C . ASP A 1 190 ? 17.559 -0.319 -16.612 1.00 95.56 190 ASP A C 1
ATOM 1445 O O . ASP A 1 190 ? 17.151 -1.268 -17.287 1.00 95.56 190 ASP A O 1
ATOM 1449 N N . GLY A 1 191 ? 18.584 0.430 -17.039 1.00 96.25 191 GLY A N 1
ATOM 1450 C CA . GLY A 1 191 ? 19.279 0.200 -18.307 1.00 96.25 191 GLY A CA 1
ATOM 1451 C C . GLY A 1 191 ? 18.354 0.340 -19.516 1.00 96.25 191 GLY A C 1
ATOM 1452 O O . GLY A 1 191 ? 18.430 -0.453 -20.451 1.00 96.25 191 GLY A O 1
ATOM 1453 N N . TYR A 1 192 ? 17.437 1.309 -19.471 1.00 97.44 192 TYR A N 1
ATOM 1454 C CA . TYR A 1 192 ? 16.442 1.615 -20.500 1.00 97.44 192 TYR A CA 1
ATOM 1455 C C . TYR A 1 192 ? 15.594 0.404 -20.912 1.00 97.44 192 TYR A C 1
ATOM 1457 O O . TYR A 1 192 ? 15.117 0.346 -22.044 1.00 97.44 192 TYR A O 1
ATOM 1465 N N . THR A 1 193 ? 15.409 -0.566 -20.014 1.00 96.38 193 THR A N 1
ATOM 1466 C CA . THR A 1 193 ? 14.725 -1.827 -20.303 1.00 96.38 193 THR A CA 1
ATOM 1467 C C . THR A 1 193 ? 13.471 -1.964 -19.448 1.00 96.38 193 THR A C 1
ATOM 1469 O O . THR A 1 193 ? 13.469 -1.692 -18.251 1.00 96.38 193 THR A O 1
ATOM 1472 N N . CYS A 1 194 ? 12.371 -2.409 -20.052 1.00 95.62 194 CYS A N 1
ATOM 1473 C CA . CYS A 1 194 ? 11.157 -2.734 -19.322 1.00 95.62 194 CYS A CA 1
ATOM 1474 C C . CYS A 1 194 ? 11.387 -3.983 -18.478 1.00 95.62 194 CYS A C 1
ATOM 1476 O O . CYS A 1 194 ? 11.607 -5.064 -19.028 1.00 95.62 194 CYS A O 1
ATOM 1478 N N . VAL A 1 195 ? 11.221 -3.861 -17.163 1.00 93.69 195 VAL A N 1
ATOM 1479 C CA . VAL A 1 195 ? 11.509 -4.956 -16.223 1.00 93.69 195 VAL A CA 1
ATOM 1480 C C . VAL A 1 195 ? 10.628 -6.197 -16.421 1.00 93.69 195 VAL A C 1
ATOM 1482 O O . VAL A 1 195 ? 10.984 -7.285 -15.986 1.00 93.69 195 VAL A O 1
ATOM 1485 N N . LEU A 1 196 ? 9.481 -6.052 -17.097 1.00 92.69 196 LEU A N 1
ATOM 1486 C CA . LEU A 1 196 ? 8.561 -7.156 -17.384 1.00 92.69 196 LEU A CA 1
ATOM 1487 C C . LEU A 1 196 ? 8.776 -7.815 -18.744 1.00 92.69 196 LEU A C 1
ATOM 1489 O O . LEU A 1 196 ? 8.685 -9.034 -18.865 1.00 92.69 196 LEU A O 1
ATOM 1493 N N . THR A 1 197 ? 8.987 -7.015 -19.788 1.00 92.38 197 THR A N 1
ATOM 1494 C CA . THR A 1 197 ? 8.982 -7.517 -21.172 1.00 92.38 197 THR A CA 1
ATOM 1495 C C . THR A 1 197 ? 10.377 -7.695 -21.750 1.00 92.38 197 THR A C 1
ATOM 1497 O O . THR A 1 197 ? 10.532 -8.416 -22.738 1.00 92.38 197 THR A O 1
ATOM 1500 N N . GLY A 1 198 ? 11.376 -7.034 -21.161 1.00 93.25 198 GLY A N 1
ATOM 1501 C CA . GLY A 1 198 ? 12.712 -6.899 -21.729 1.00 93.25 198 GLY A CA 1
ATOM 1502 C C . GLY A 1 198 ? 12.785 -5.938 -22.918 1.00 93.25 198 GLY A C 1
ATOM 1503 O O . GLY A 1 198 ? 13.840 -5.840 -23.527 1.00 93.25 198 GLY A O 1
ATOM 1504 N N . PHE A 1 199 ? 11.695 -5.249 -23.285 1.00 95.31 199 PHE A N 1
ATOM 1505 C CA . PHE A 1 199 ? 11.721 -4.262 -24.370 1.00 95.31 199 PHE A CA 1
ATOM 1506 C C . PHE A 1 199 ? 12.550 -3.041 -23.982 1.00 95.31 199 PHE A C 1
ATOM 1508 O O . PHE A 1 199 ? 12.550 -2.641 -22.820 1.00 95.31 199 PHE A O 1
ATOM 1515 N N . GLU A 1 200 ? 13.201 -2.422 -24.959 1.00 97.38 200 GLU A N 1
ATOM 1516 C CA . GLU A 1 200 ? 14.089 -1.276 -24.745 1.00 97.38 200 GLU A CA 1
ATOM 1517 C C . GLU A 1 200 ? 13.382 0.054 -25.050 1.00 97.38 200 GLU A C 1
ATOM 1519 O O . GLU A 1 200 ? 12.486 0.118 -25.896 1.00 97.38 200 GLU A O 1
ATOM 1524 N N . ASP A 1 201 ? 13.788 1.142 -24.391 1.00 98.12 201 ASP A N 1
ATOM 1525 C CA . ASP A 1 201 ? 13.286 2.486 -24.698 1.00 98.12 201 ASP A CA 1
ATOM 1526 C C . ASP A 1 201 ? 13.857 3.022 -26.028 1.00 98.12 201 ASP A C 1
ATOM 1528 O O . ASP A 1 201 ? 14.980 2.713 -26.449 1.00 98.12 201 ASP A O 1
ATOM 1532 N N . TRP A 1 202 ? 13.115 3.907 -26.696 1.00 97.69 202 TRP A N 1
ATOM 1533 C CA . TRP A 1 202 ? 13.615 4.650 -27.860 1.00 97.69 202 TRP A CA 1
ATOM 1534 C C . TRP A 1 202 ? 14.822 5.549 -27.561 1.00 97.69 202 TRP A C 1
ATOM 1536 O O . TRP A 1 202 ? 15.543 5.908 -28.492 1.00 97.69 202 TRP A O 1
ATOM 1546 N N . SER A 1 203 ? 15.087 5.888 -26.301 1.00 97.38 203 SER A N 1
ATOM 1547 C CA . SER A 1 203 ? 16.286 6.620 -25.894 1.00 97.38 203 SER A CA 1
ATOM 1548 C C . SER A 1 203 ? 17.465 5.725 -25.497 1.00 97.38 203 SER A C 1
ATOM 1550 O O . SER A 1 203 ? 18.489 6.261 -25.085 1.00 97.38 203 SER A O 1
ATOM 1552 N N . HIS A 1 204 ? 17.352 4.391 -25.593 1.00 97.81 204 HIS A N 1
ATOM 1553 C CA . HIS A 1 204 ? 18.447 3.484 -25.231 1.00 97.81 204 HIS A CA 1
ATOM 1554 C C . HIS A 1 204 ? 19.715 3.827 -26.050 1.00 97.81 204 HIS A C 1
ATOM 1556 O O . HIS A 1 204 ? 19.644 3.823 -27.283 1.00 97.81 204 HIS A O 1
ATOM 1562 N N . PRO A 1 205 ? 20.872 4.119 -25.417 1.00 97.56 205 PRO A N 1
ATOM 1563 C CA . PRO A 1 205 ? 22.060 4.628 -26.115 1.00 97.56 205 PRO A CA 1
ATOM 1564 C C . PRO A 1 205 ? 22.754 3.574 -26.990 1.00 97.56 205 PRO A C 1
ATOM 1566 O O . PRO A 1 205 ? 23.395 3.913 -27.980 1.00 97.56 205 PRO A O 1
ATOM 1569 N N . GLN A 1 206 ? 22.629 2.295 -26.626 1.00 97.38 206 GLN A N 1
ATOM 1570 C CA . GLN A 1 206 ? 23.199 1.157 -27.359 1.00 97.38 206 GLN A CA 1
ATOM 1571 C C . GLN A 1 206 ? 22.179 0.007 -27.466 1.00 97.38 206 GLN A C 1
ATOM 1573 O O . GLN A 1 206 ? 22.316 -0.980 -26.749 1.00 97.38 206 GLN A O 1
ATOM 1578 N N . PRO A 1 207 ? 21.094 0.165 -28.248 1.00 96.38 207 PRO A N 1
ATOM 1579 C CA . PRO A 1 207 ? 20.000 -0.802 -28.265 1.00 96.38 207 PRO A CA 1
ATOM 1580 C C . PRO A 1 207 ? 20.429 -2.133 -28.888 1.00 96.38 207 PRO A C 1
ATOM 1582 O O . PRO A 1 207 ? 21.238 -2.171 -29.821 1.00 96.38 207 PRO A O 1
ATOM 1585 N N . SER A 1 208 ? 19.844 -3.224 -28.412 1.00 96.88 208 SER A N 1
ATOM 1586 C CA . SER A 1 208 ? 20.079 -4.560 -28.952 1.00 96.88 208 SER A CA 1
ATOM 1587 C C . SER A 1 208 ? 19.379 -4.726 -30.303 1.00 96.88 208 SER A C 1
ATOM 1589 O O . SER A 1 208 ? 18.226 -4.339 -30.477 1.00 96.88 208 SER A O 1
ATOM 1591 N N . TYR A 1 209 ? 20.037 -5.375 -31.269 1.00 96.00 209 TYR A N 1
ATOM 1592 C CA . TYR A 1 209 ? 19.494 -5.523 -32.630 1.00 96.00 209 TYR A CA 1
ATOM 1593 C C . TYR A 1 209 ? 18.167 -6.308 -32.689 1.00 96.00 209 TYR A C 1
ATOM 1595 O O . TYR A 1 209 ? 17.312 -6.019 -33.520 1.00 96.00 209 TYR A O 1
ATOM 1603 N N . ASN A 1 210 ? 17.984 -7.283 -31.792 1.00 94.62 210 ASN A N 1
ATOM 1604 C CA . ASN A 1 210 ? 16.831 -8.192 -31.788 1.00 94.62 210 ASN A CA 1
ATOM 1605 C C . ASN A 1 210 ? 15.767 -7.847 -30.733 1.00 94.62 210 ASN A C 1
ATOM 1607 O O . ASN A 1 210 ? 14.805 -8.601 -30.577 1.00 94.62 210 ASN A O 1
ATOM 1611 N N . THR A 1 211 ? 15.927 -6.746 -29.998 1.00 94.94 211 THR A N 1
ATOM 1612 C CA . THR A 1 211 ? 14.998 -6.376 -28.927 1.00 94.94 211 THR A CA 1
ATOM 1613 C C . THR A 1 211 ? 14.020 -5.315 -29.428 1.00 94.94 211 THR A C 1
ATOM 1615 O O . THR A 1 211 ? 14.448 -4.274 -29.932 1.00 94.94 211 THR A O 1
ATOM 1618 N N . PRO A 1 212 ? 12.696 -5.533 -29.309 1.00 95.50 212 PRO A N 1
ATOM 1619 C CA . PRO A 1 212 ? 11.718 -4.515 -29.663 1.00 95.50 212 PRO A CA 1
ATOM 1620 C C . PRO A 1 212 ? 11.940 -3.224 -28.876 1.00 95.50 212 PRO A C 1
ATOM 1622 O O . PRO A 1 212 ? 12.160 -3.252 -27.663 1.00 95.50 212 PRO A O 1
ATOM 1625 N N . ARG A 1 213 ? 11.833 -2.090 -29.574 1.00 97.06 213 ARG A N 1
ATOM 1626 C CA . ARG A 1 213 ? 11.972 -0.761 -28.979 1.00 97.06 213 ARG A CA 1
ATOM 1627 C C . ARG A 1 213 ? 10.620 -0.074 -28.881 1.00 97.06 213 ARG A C 1
ATOM 1629 O O . ARG A 1 213 ? 9.928 0.093 -29.887 1.00 97.06 213 ARG A O 1
ATOM 1636 N N . VAL A 1 214 ? 10.264 0.368 -27.687 1.00 96.31 214 VAL A N 1
ATOM 1637 C CA . VAL A 1 214 ? 8.983 1.018 -27.388 1.00 96.31 214 VAL A CA 1
ATOM 1638 C C . VAL A 1 214 ? 9.218 2.276 -26.556 1.00 96.31 214 VAL A C 1
ATOM 1640 O O . VAL A 1 214 ? 10.322 2.533 -26.091 1.00 96.31 214 VAL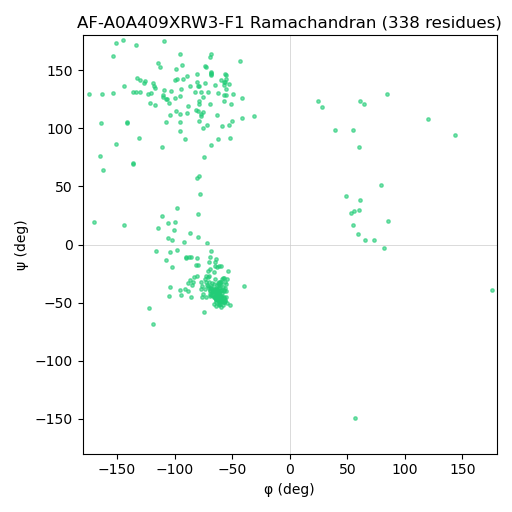 A O 1
ATOM 1643 N N . ARG A 1 215 ? 8.176 3.078 -26.335 1.00 96.62 215 ARG A N 1
ATOM 1644 C CA . ARG A 1 215 ? 8.241 4.144 -25.333 1.00 96.62 215 ARG A CA 1
ATOM 1645 C C . ARG A 1 215 ? 7.985 3.558 -23.948 1.00 96.62 215 ARG A C 1
ATOM 1647 O O . ARG A 1 215 ? 6.879 3.093 -23.666 1.00 96.62 215 ARG A O 1
ATOM 1654 N N . LEU A 1 216 ? 8.988 3.620 -23.086 1.00 97.00 216 LEU A N 1
ATOM 1655 C CA . LEU A 1 216 ? 8.898 3.218 -21.692 1.00 97.00 216 LEU A CA 1
ATOM 1656 C C . LEU A 1 216 ? 8.568 4.411 -20.791 1.00 97.00 216 LEU A C 1
ATOM 1658 O O . LEU A 1 216 ? 8.825 5.585 -21.093 1.00 97.00 216 LEU A O 1
ATOM 1662 N N . ASN A 1 217 ? 7.955 4.084 -19.660 1.00 95.69 217 ASN A N 1
ATOM 1663 C CA . ASN A 1 217 ? 7.518 5.011 -18.635 1.00 95.69 217 ASN A CA 1
ATOM 1664 C C . ASN A 1 217 ? 8.093 4.575 -17.289 1.00 95.69 217 ASN A C 1
ATOM 1666 O O . ASN A 1 217 ? 8.018 3.397 -16.958 1.00 95.69 217 ASN A O 1
ATOM 1670 N N . GLY A 1 218 ? 8.561 5.520 -16.474 1.00 94.69 218 GLY A N 1
ATOM 1671 C CA . GLY A 1 218 ? 8.723 5.260 -15.044 1.00 94.69 218 GLY A CA 1
ATOM 1672 C C . GLY A 1 218 ? 7.361 5.362 -14.357 1.00 94.69 218 GLY A C 1
ATOM 1673 O O . GLY A 1 218 ? 6.723 6.420 -14.458 1.00 94.69 218 GLY A O 1
ATOM 1674 N N . ALA A 1 219 ? 6.916 4.296 -13.702 1.00 94.25 219 ALA A N 1
ATOM 1675 C CA . ALA A 1 219 ? 5.768 4.303 -12.799 1.00 94.25 219 ALA A CA 1
ATOM 1676 C C . ALA A 1 219 ? 6.263 4.389 -11.352 1.00 94.25 219 ALA A C 1
ATOM 1678 O O . ALA A 1 219 ? 7.285 3.794 -11.031 1.00 94.25 219 ALA A O 1
ATOM 1679 N N . HIS A 1 220 ? 5.571 5.141 -10.499 1.00 93.31 220 HIS A N 1
ATOM 1680 C CA . HIS A 1 220 ? 5.899 5.213 -9.075 1.00 93.31 220 HIS A CA 1
ATOM 1681 C C . HIS A 1 220 ? 5.366 3.978 -8.337 1.00 93.31 220 HIS A C 1
ATOM 1683 O O . HIS A 1 220 ? 4.219 3.595 -8.560 1.00 93.31 220 HIS A O 1
ATOM 1689 N N . ILE A 1 221 ? 6.157 3.391 -7.438 1.00 92.50 221 ILE A N 1
ATOM 1690 C CA . ILE A 1 221 ? 5.753 2.285 -6.557 1.00 92.50 221 ILE A CA 1
ATOM 1691 C C . ILE A 1 221 ? 4.842 2.838 -5.454 1.00 92.50 221 ILE A C 1
ATOM 1693 O O . ILE A 1 221 ? 3.676 2.455 -5.344 1.00 92.50 221 ILE A O 1
ATOM 1697 N N . LEU A 1 222 ? 5.345 3.804 -4.684 1.00 90.25 222 LEU A N 1
ATOM 1698 C CA . LEU A 1 222 ? 4.555 4.645 -3.794 1.00 90.25 222 LEU A CA 1
ATOM 1699 C C . LEU A 1 222 ? 4.059 5.848 -4.576 1.00 90.25 222 LEU A C 1
ATOM 1701 O O . LEU A 1 222 ? 4.838 6.648 -5.094 1.00 90.25 222 LEU A O 1
ATOM 1705 N N . ARG A 1 223 ? 2.740 5.984 -4.670 1.00 87.75 223 ARG A N 1
ATOM 1706 C CA . ARG A 1 223 ? 2.131 7.047 -5.463 1.00 87.75 223 ARG A CA 1
ATOM 1707 C C . ARG A 1 223 ? 2.460 8.410 -4.885 1.00 87.75 223 ARG A C 1
ATOM 1709 O O . ARG A 1 223 ? 2.292 8.642 -3.692 1.00 87.75 223 ARG A O 1
ATOM 1716 N N . ARG A 1 224 ? 2.782 9.356 -5.765 1.00 84.06 224 ARG A N 1
ATOM 1717 C CA . ARG A 1 224 ? 3.099 10.731 -5.369 1.00 84.06 224 ARG A CA 1
ATOM 1718 C C . ARG A 1 224 ? 1.983 11.441 -4.602 1.00 84.06 224 ARG A C 1
ATOM 1720 O O . ARG A 1 224 ? 2.263 12.268 -3.745 1.00 84.06 224 ARG A O 1
ATOM 1727 N N . ALA A 1 225 ? 0.731 11.072 -4.852 1.00 8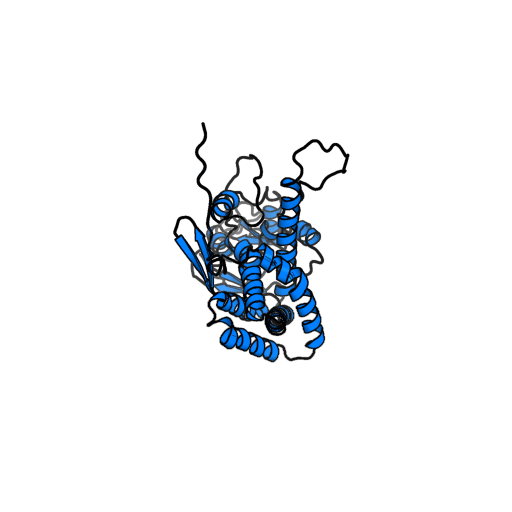0.56 225 ALA A N 1
ATOM 1728 C CA . ALA A 1 225 ? -0.423 11.594 -4.125 1.00 80.56 225 ALA A CA 1
ATOM 1729 C C . ALA A 1 225 ? -0.391 11.322 -2.609 1.00 80.56 225 ALA A C 1
ATOM 1731 O O . ALA A 1 225 ? -1.080 12.001 -1.863 1.00 80.56 225 ALA A O 1
ATOM 1732 N N . ILE A 1 226 ? 0.421 10.364 -2.147 1.00 81.56 226 ILE A N 1
ATOM 1733 C CA . ILE A 1 226 ? 0.647 10.110 -0.717 1.00 81.56 226 ILE A CA 1
ATOM 1734 C C . ILE A 1 226 ? 1.442 11.245 -0.065 1.00 81.56 226 ILE A C 1
ATOM 1736 O O . ILE A 1 226 ? 1.405 11.367 1.147 1.00 81.56 226 ILE A O 1
ATOM 1740 N N . CYS A 1 227 ? 2.177 12.044 -0.842 1.00 77.56 227 CYS A N 1
ATOM 1741 C CA . CYS A 1 227 ? 3.047 13.112 -0.339 1.00 77.56 227 CYS A CA 1
ATOM 1742 C C . CYS A 1 227 ? 2.607 14.504 -0.794 1.00 77.56 227 CYS A C 1
ATOM 1744 O O . CYS A 1 227 ? 3.215 15.493 -0.404 1.00 77.56 227 CYS A O 1
ATOM 1746 N N . GLN A 1 228 ? 1.594 14.596 -1.656 1.00 71.94 228 GLN A N 1
ATOM 1747 C CA . GLN A 1 228 ? 1.103 15.876 -2.145 1.00 71.94 228 GLN A CA 1
ATOM 1748 C C . GLN A 1 228 ? 0.000 16.385 -1.242 1.00 71.94 228 GLN A C 1
ATOM 1750 O O . GLN A 1 228 ? -1.182 16.115 -1.445 1.00 71.94 228 GLN A O 1
ATOM 1755 N N . PHE A 1 229 ? 0.429 17.156 -0.259 1.00 67.88 229 PHE A N 1
ATOM 1756 C CA . PHE A 1 229 ? -0.442 17.997 0.535 1.00 67.88 229 PHE A CA 1
ATOM 1757 C C . PHE A 1 229 ? 0.013 19.429 0.315 1.00 67.88 229 PHE A C 1
ATOM 1759 O O . PHE A 1 229 ? 1.208 19.690 0.176 1.00 67.88 229 PHE A O 1
ATOM 1766 N N . ASP A 1 230 ? -0.941 20.344 0.186 1.00 61.44 230 ASP A N 1
ATOM 1767 C CA . ASP A 1 230 ? -0.649 21.741 -0.101 1.00 61.44 230 ASP A CA 1
ATOM 1768 C C . ASP A 1 230 ? 0.037 22.404 1.108 1.00 61.44 230 ASP A C 1
ATOM 1770 O O . ASP A 1 230 ? -0.583 23.083 1.925 1.00 61.44 230 ASP A O 1
ATOM 1774 N N . ASP A 1 231 ? 1.362 22.266 1.188 1.00 55.25 231 ASP A N 1
ATOM 1775 C CA . ASP A 1 231 ? 2.228 23.058 2.072 1.00 55.25 231 ASP A CA 1
ATOM 1776 C C . ASP A 1 231 ? 2.297 24.527 1.624 1.00 55.25 231 ASP A C 1
ATOM 1778 O O . ASP A 1 231 ? 2.879 25.380 2.296 1.00 55.25 231 ASP A O 1
ATOM 1782 N N . SER A 1 232 ? 1.689 24.862 0.482 1.00 49.31 232 SER A N 1
ATOM 1783 C CA . SER A 1 232 ? 1.750 26.170 -0.177 1.00 49.31 232 SER A CA 1
ATOM 1784 C C . SER A 1 232 ? 0.965 27.284 0.533 1.00 49.31 232 SER A C 1
ATOM 1786 O O . SER A 1 232 ? 0.997 28.439 0.108 1.00 49.31 232 SER A O 1
ATOM 1788 N N . LYS A 1 233 ? 0.336 26.991 1.677 1.00 50.06 233 LYS A N 1
ATOM 1789 C CA . LYS A 1 233 ? -0.088 28.011 2.653 1.00 50.06 233 LYS A CA 1
ATOM 1790 C C . LYS A 1 233 ? 0.719 27.960 3.951 1.00 50.06 233 LYS A C 1
ATOM 1792 O O . LYS A 1 233 ? 0.241 28.428 4.986 1.00 50.06 233 LYS A O 1
ATOM 1797 N N . SER A 1 234 ? 1.945 27.440 3.901 1.00 44.00 234 SER A N 1
ATOM 1798 C CA . SER A 1 234 ? 2.984 27.762 4.873 1.00 44.00 234 SER A CA 1
ATOM 1799 C C . SER A 1 234 ? 3.098 29.282 4.918 1.00 44.00 234 SER A C 1
ATOM 1801 O O . SER A 1 234 ? 3.575 29.957 4.008 1.00 44.00 234 SER A O 1
ATOM 1803 N N . VAL A 1 235 ? 2.516 29.835 5.977 1.00 48.22 235 VAL A N 1
ATOM 1804 C CA . VAL A 1 235 ? 2.513 31.252 6.293 1.00 48.22 235 VAL A CA 1
ATOM 1805 C C . VAL A 1 235 ? 3.968 31.644 6.514 1.00 48.22 235 VAL A C 1
ATOM 1807 O O . VAL A 1 235 ? 4.488 31.566 7.625 1.00 48.22 235 VAL A O 1
ATOM 1810 N N . SER A 1 236 ? 4.648 32.064 5.450 1.00 43.53 236 SER A N 1
ATOM 1811 C CA . SER A 1 236 ? 5.843 32.876 5.579 1.00 43.53 236 SER A CA 1
ATOM 1812 C C . SER A 1 236 ? 5.419 34.142 6.325 1.00 43.53 236 SER A C 1
ATOM 1814 O O . SER A 1 236 ? 4.792 35.028 5.750 1.00 43.53 236 SER A O 1
ATOM 1816 N N . HIS A 1 237 ? 5.734 34.179 7.617 1.00 39.03 237 HIS A N 1
ATOM 1817 C CA . HIS A 1 237 ? 5.487 35.263 8.564 1.00 39.03 237 HIS A CA 1
ATOM 1818 C C . HIS A 1 237 ? 4.018 35.617 8.884 1.00 39.03 237 HIS A C 1
ATOM 1820 O O . HIS A 1 237 ? 3.280 36.110 8.031 1.00 39.03 237 HIS A O 1
ATOM 1826 N N . PRO A 1 238 ? 3.604 35.539 10.167 1.00 40.31 238 PRO A N 1
ATOM 1827 C CA . PRO A 1 238 ? 2.418 36.231 10.642 1.00 40.31 238 PRO A CA 1
ATOM 1828 C C . PRO A 1 238 ? 2.736 37.728 10.759 1.00 40.31 238 PRO A C 1
ATOM 1830 O O . PRO A 1 238 ? 2.913 38.261 11.853 1.00 40.31 238 PRO A O 1
ATOM 1833 N N . THR A 1 239 ? 2.814 38.451 9.641 1.00 38.72 239 THR A N 1
ATOM 1834 C CA . THR A 1 239 ? 2.641 39.904 9.701 1.00 38.72 239 THR A CA 1
ATOM 1835 C C . THR A 1 239 ? 1.155 40.146 9.889 1.00 38.72 239 THR A C 1
ATOM 1837 O O . THR A 1 239 ? 0.352 40.050 8.964 1.00 38.72 239 THR A O 1
ATOM 1840 N N . ILE A 1 240 ? 0.794 40.409 11.141 1.00 45.62 240 ILE A N 1
ATOM 1841 C CA . ILE A 1 240 ? -0.530 40.810 11.601 1.00 45.62 240 ILE A CA 1
ATOM 1842 C C . ILE A 1 240 ? -1.011 42.001 10.760 1.00 45.62 240 ILE A C 1
ATOM 1844 O O . ILE A 1 240 ? -0.784 43.159 11.092 1.00 45.62 240 ILE A O 1
ATOM 1848 N N . ARG A 1 241 ? -1.719 41.724 9.669 1.00 37.94 241 ARG A N 1
ATOM 1849 C CA . ARG A 1 241 ? -2.777 42.587 9.145 1.00 37.94 241 ARG A CA 1
ATOM 1850 C C . ARG A 1 241 ? -3.952 41.715 8.763 1.00 37.94 241 ARG A C 1
ATOM 1852 O O . ARG A 1 241 ? -4.308 41.537 7.606 1.00 37.94 241 ARG A O 1
ATOM 1859 N N . SER A 1 242 ? -4.564 41.210 9.827 1.00 43.81 242 SER A N 1
ATOM 1860 C CA . SER A 1 242 ? -5.955 40.803 9.840 1.00 43.81 242 SER A CA 1
ATOM 1861 C C . SER A 1 242 ? -6.801 41.946 9.276 1.00 43.81 242 SER A C 1
ATOM 1863 O O . SER A 1 242 ? -6.990 42.978 9.921 1.00 43.81 242 SER A O 1
ATOM 1865 N N . LYS A 1 243 ? -7.288 41.771 8.051 1.00 40.31 243 LYS A N 1
ATOM 1866 C CA . LYS A 1 243 ? -8.569 42.331 7.645 1.00 40.31 243 LYS A CA 1
ATOM 1867 C C . LYS A 1 243 ? -9.383 41.234 6.973 1.00 40.31 243 LYS A C 1
ATOM 1869 O O . LYS A 1 243 ? -9.305 41.030 5.774 1.00 40.31 243 LYS A O 1
ATOM 1874 N N . VAL A 1 244 ? -10.162 40.574 7.829 1.00 50.00 244 VAL A N 1
ATOM 1875 C CA . VAL A 1 244 ? -11.541 40.152 7.561 1.00 50.00 244 VAL A CA 1
ATOM 1876 C C . VAL A 1 244 ? -11.714 39.196 6.377 1.00 50.00 244 VAL A C 1
ATOM 1878 O O . VAL A 1 244 ? -12.072 39.612 5.288 1.00 50.00 244 VAL A O 1
ATOM 1881 N N . PHE A 1 245 ? -11.509 37.907 6.650 1.00 47.16 245 PHE A N 1
ATOM 1882 C CA . PHE A 1 245 ? -12.474 36.813 6.417 1.00 47.16 245 PHE A CA 1
ATOM 1883 C C . PHE A 1 245 ? -11.999 35.619 7.275 1.00 47.16 245 PHE A C 1
ATOM 1885 O O . PHE A 1 245 ? -11.486 34.611 6.802 1.00 47.16 245 PHE A O 1
ATOM 1892 N N . VAL A 1 246 ? -12.011 35.816 8.598 1.00 54.91 246 VAL A N 1
ATOM 1893 C CA . VAL A 1 246 ? -11.313 34.954 9.567 1.00 54.91 246 VAL A CA 1
ATOM 1894 C C . VAL A 1 246 ? -12.289 33.916 10.110 1.00 54.91 246 VAL A C 1
ATOM 1896 O O . VAL A 1 246 ? -13.074 34.206 11.005 1.00 54.91 246 VAL A O 1
ATOM 1899 N N . GLY A 1 247 ? -12.248 32.713 9.547 1.00 51.16 247 GLY A N 1
ATOM 1900 C CA . GLY A 1 247 ? -12.975 31.568 10.092 1.00 51.16 247 GLY A CA 1
ATOM 1901 C C . GLY A 1 247 ? -12.873 30.320 9.229 1.00 51.16 247 GLY A C 1
ATOM 1902 O O . GLY A 1 247 ? -12.688 29.243 9.765 1.00 51.16 247 GLY A O 1
ATOM 1903 N N . GLN A 1 248 ? -12.914 30.449 7.902 1.00 48.16 248 GLN A N 1
ATOM 1904 C CA . GLN A 1 248 ? -13.020 29.276 7.025 1.00 48.16 248 GLN A CA 1
ATOM 1905 C C . GLN A 1 248 ? -11.656 28.788 6.507 1.00 48.16 248 GLN A C 1
ATOM 1907 O O . GLN A 1 248 ? -11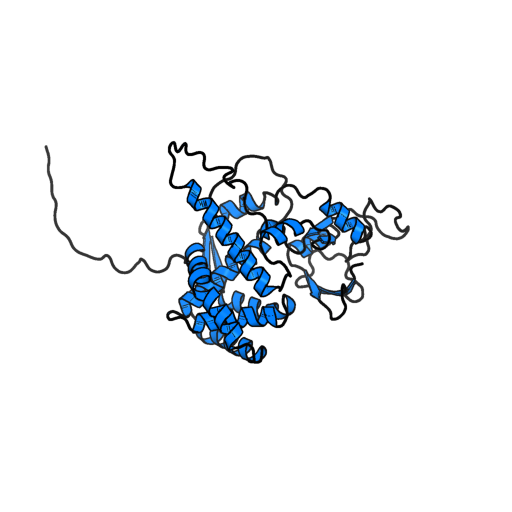.382 27.595 6.526 1.00 48.16 248 GLN A O 1
ATOM 1912 N N . THR A 1 249 ? -10.733 29.690 6.154 1.00 49.19 249 THR A N 1
ATOM 1913 C CA . THR A 1 249 ? -9.457 29.312 5.511 1.00 49.19 249 THR A CA 1
ATOM 1914 C C . THR A 1 249 ? -8.435 28.654 6.450 1.00 49.19 249 THR A C 1
ATOM 1916 O O . THR A 1 249 ? -7.648 27.827 6.000 1.00 49.19 249 THR A O 1
ATOM 1919 N N . LEU A 1 250 ? -8.430 28.986 7.750 1.00 51.97 250 LEU A N 1
ATOM 1920 C CA . LEU A 1 250 ? -7.462 28.423 8.709 1.00 51.97 250 LEU A CA 1
ATOM 1921 C C . LEU A 1 250 ? -7.764 26.950 9.048 1.00 51.97 250 LEU A C 1
ATOM 1923 O O . LEU A 1 250 ? -6.844 26.168 9.265 1.00 51.97 250 LEU A O 1
ATOM 1927 N N . PHE A 1 251 ? -9.042 26.563 9.056 1.00 51.81 251 PHE A N 1
ATOM 1928 C CA . PHE A 1 251 ? -9.472 25.196 9.378 1.00 51.81 251 PHE A CA 1
ATOM 1929 C C . PHE A 1 251 ? -9.162 24.188 8.256 1.00 51.81 251 PHE A C 1
ATOM 1931 O O . PHE A 1 251 ? -8.946 23.004 8.524 1.00 51.81 251 PHE A O 1
ATOM 1938 N N . ILE A 1 252 ? -9.091 24.646 7.004 1.00 51.94 252 ILE A N 1
ATOM 1939 C CA . ILE A 1 252 ? -8.953 23.769 5.830 1.00 51.94 252 ILE A CA 1
ATOM 1940 C C . ILE A 1 252 ? -7.542 23.176 5.738 1.00 51.94 252 ILE A C 1
ATOM 1942 O O . ILE A 1 252 ? -7.402 21.963 5.584 1.00 51.94 252 ILE A O 1
ATOM 1946 N N . ASN A 1 253 ? -6.502 23.991 5.942 1.00 58.81 253 ASN A N 1
ATOM 1947 C CA . ASN A 1 253 ? -5.112 23.519 5.894 1.00 58.81 253 ASN A CA 1
ATOM 1948 C C . ASN A 1 253 ? -4.809 22.497 7.002 1.00 58.81 253 ASN A C 1
ATOM 1950 O O . ASN A 1 253 ? -4.097 21.522 6.781 1.00 58.81 253 ASN A O 1
ATOM 1954 N N . TYR A 1 254 ? -5.381 22.697 8.194 1.00 65.31 254 TYR A N 1
ATOM 1955 C CA . TYR A 1 254 ? -5.167 21.801 9.332 1.00 65.31 254 TYR A CA 1
ATOM 1956 C C . TYR A 1 254 ? -5.735 20.397 9.081 1.00 65.31 254 TYR A C 1
ATOM 1958 O O . TYR A 1 254 ? -5.109 19.400 9.431 1.00 65.31 254 TYR A O 1
ATOM 1966 N N . THR A 1 255 ? -6.894 20.308 8.425 1.00 66.44 255 THR A N 1
ATOM 1967 C CA . THR A 1 255 ? -7.558 19.023 8.157 1.00 66.44 255 THR A CA 1
ATOM 1968 C C . THR A 1 255 ? -6.839 18.228 7.060 1.00 66.44 255 THR A C 1
ATOM 1970 O O . THR A 1 255 ? -6.683 17.015 7.189 1.00 66.44 255 THR A O 1
ATOM 1973 N N . GLN A 1 256 ? -6.331 18.899 6.014 1.00 68.31 256 GLN A N 1
ATOM 1974 C CA . GLN A 1 256 ? -5.516 18.249 4.972 1.00 68.31 256 GLN A CA 1
ATOM 1975 C C . GLN A 1 256 ? -4.228 17.671 5.557 1.00 68.31 256 GLN A C 1
ATOM 1977 O O . GLN A 1 256 ? -3.914 16.505 5.324 1.00 68.31 256 GLN A O 1
ATOM 1982 N N . TYR A 1 257 ? -3.536 18.457 6.384 1.00 73.06 257 TYR A N 1
ATOM 1983 C CA . TYR A 1 257 ? -2.333 18.007 7.073 1.00 73.06 257 TYR A CA 1
ATOM 1984 C C . TYR A 1 257 ? -2.609 16.820 8.010 1.00 73.06 257 TYR A C 1
ATOM 1986 O O . TYR A 1 257 ? -1.851 15.857 8.037 1.00 73.06 257 TYR A O 1
ATOM 1994 N N . LYS A 1 258 ? -3.734 16.811 8.733 1.00 78.62 258 LYS A N 1
ATOM 1995 C CA . LYS A 1 258 ? -4.120 15.652 9.556 1.00 78.62 258 LYS A CA 1
ATOM 1996 C C . LYS A 1 258 ? -4.370 14.387 8.747 1.00 78.62 258 LYS A C 1
ATOM 1998 O O . LYS A 1 258 ? -3.886 13.316 9.112 1.00 78.62 258 LYS A O 1
ATOM 2003 N N . SER A 1 259 ? -5.096 14.507 7.636 1.00 79.94 259 SER A N 1
ATOM 2004 C CA . SER A 1 259 ? -5.321 13.388 6.717 1.00 79.94 259 SER A CA 1
ATOM 2005 C C . SER A 1 259 ? -3.991 12.840 6.191 1.00 79.94 259 SER A C 1
ATOM 2007 O O . SER A 1 259 ? -3.800 11.624 6.141 1.00 79.94 259 SER A O 1
ATOM 2009 N N . ALA A 1 260 ? -3.054 13.728 5.852 1.00 80.50 260 ALA A N 1
ATOM 2010 C CA . ALA A 1 260 ? -1.705 13.387 5.419 1.00 80.50 260 ALA A CA 1
ATOM 2011 C C . ALA A 1 260 ? -0.924 12.598 6.465 1.00 80.50 260 ALA A C 1
ATOM 2013 O O . ALA A 1 260 ? -0.440 11.499 6.200 1.00 80.50 260 ALA A O 1
ATOM 2014 N N . VAL A 1 261 ? -0.847 13.146 7.676 1.00 84.69 261 VAL A N 1
ATOM 2015 C CA . VAL A 1 261 ? -0.130 12.540 8.798 1.00 84.69 261 VAL A CA 1
ATOM 2016 C C . VAL A 1 261 ? -0.756 11.201 9.178 1.00 84.69 261 VAL A C 1
ATOM 2018 O O . VAL A 1 261 ? -0.028 10.246 9.427 1.00 84.69 261 VAL A O 1
ATOM 2021 N N . THR A 1 262 ? -2.086 11.090 9.152 1.00 87.75 262 THR A N 1
ATOM 2022 C CA . THR A 1 262 ? -2.793 9.824 9.398 1.00 87.75 262 THR A CA 1
ATOM 2023 C C . THR A 1 262 ? -2.473 8.788 8.319 1.00 87.75 262 THR A C 1
ATOM 2025 O O . THR A 1 262 ? -2.153 7.646 8.638 1.00 87.75 262 THR A O 1
ATOM 2028 N N . THR A 1 263 ? -2.501 9.182 7.042 1.00 89.00 263 THR A N 1
ATOM 2029 C CA . THR A 1 263 ? -2.119 8.315 5.911 1.00 89.00 263 THR A CA 1
ATOM 2030 C C . THR A 1 263 ? -0.695 7.798 6.083 1.00 89.00 263 THR A C 1
ATOM 2032 O O . THR A 1 263 ? -0.445 6.599 5.973 1.00 89.00 263 THR A O 1
ATOM 2035 N N . PHE A 1 264 ? 0.232 8.711 6.370 1.00 89.31 264 PHE A N 1
ATOM 2036 C CA . PHE A 1 264 ? 1.640 8.412 6.576 1.00 89.31 264 PHE A CA 1
ATOM 2037 C C . PHE A 1 264 ? 1.853 7.472 7.765 1.00 89.31 264 PHE A C 1
ATOM 2039 O O . PHE A 1 264 ? 2.560 6.477 7.634 1.00 89.31 264 PHE A O 1
ATOM 2046 N N . ASP A 1 265 ? 1.196 7.736 8.895 1.00 91.00 265 ASP A N 1
ATOM 2047 C CA . ASP A 1 265 ? 1.255 6.896 10.091 1.00 91.00 265 ASP A CA 1
ATOM 2048 C C . ASP A 1 265 ? 0.820 5.458 9.797 1.00 91.00 265 ASP A C 1
ATOM 2050 O O . ASP A 1 265 ? 1.546 4.512 10.114 1.00 91.00 265 ASP A O 1
ATOM 2054 N N . ILE A 1 266 ? -0.328 5.288 9.133 1.00 93.69 266 ILE A N 1
ATOM 2055 C CA . ILE A 1 266 ? -0.826 3.967 8.736 1.00 93.69 266 ILE A CA 1
ATOM 2056 C C . ILE A 1 266 ? 0.171 3.307 7.785 1.00 93.69 266 ILE A C 1
ATOM 2058 O O . ILE A 1 266 ? 0.515 2.141 7.973 1.00 93.69 266 ILE A O 1
ATOM 2062 N N . LEU A 1 267 ? 0.656 4.042 6.780 1.00 92.81 267 LEU A N 1
ATOM 2063 C CA . LEU A 1 267 ? 1.571 3.518 5.774 1.00 92.81 267 LEU A CA 1
ATOM 2064 C C . LEU A 1 267 ? 2.875 3.020 6.405 1.00 92.81 267 LEU A C 1
ATOM 2066 O O . LEU A 1 267 ? 3.252 1.875 6.161 1.00 92.81 267 LEU A O 1
ATOM 2070 N N . VAL A 1 268 ? 3.539 3.826 7.238 1.00 92.69 268 VAL A N 1
ATOM 2071 C CA . VAL A 1 268 ? 4.803 3.460 7.902 1.00 92.69 268 VAL A CA 1
ATOM 2072 C C . VAL A 1 268 ? 4.618 2.236 8.790 1.00 92.69 268 VAL A C 1
ATOM 2074 O O . VAL A 1 268 ? 5.415 1.299 8.724 1.00 92.69 268 VAL A O 1
ATOM 2077 N N . ASN A 1 269 ? 3.540 2.193 9.574 1.00 94.19 269 ASN A N 1
ATOM 2078 C CA . ASN A 1 269 ? 3.264 1.056 10.446 1.00 94.19 269 ASN A CA 1
ATOM 2079 C C . ASN A 1 269 ? 2.902 -0.221 9.671 1.00 94.19 269 ASN A C 1
ATOM 2081 O O . ASN A 1 269 ? 3.276 -1.316 10.088 1.00 94.19 269 ASN A O 1
ATOM 2085 N N . PHE A 1 270 ? 2.194 -0.089 8.548 1.00 94.50 270 PHE A N 1
ATOM 2086 C CA . PHE A 1 270 ? 1.761 -1.216 7.723 1.00 94.50 270 PHE A CA 1
ATOM 2087 C C . PHE A 1 270 ? 2.890 -1.792 6.859 1.00 94.50 270 PHE A C 1
ATOM 2089 O O . PHE A 1 270 ? 2.969 -3.005 6.696 1.00 94.50 270 PHE A O 1
ATOM 2096 N N . THR A 1 271 ? 3.765 -0.940 6.315 1.00 91.00 271 THR A N 1
ATOM 2097 C CA . THR A 1 271 ? 4.775 -1.323 5.304 1.00 91.00 271 THR A CA 1
ATOM 2098 C C . THR A 1 271 ? 6.213 -1.357 5.816 1.00 91.00 271 THR A C 1
ATOM 2100 O O . THR A 1 271 ? 7.091 -1.868 5.130 1.00 91.00 271 THR A O 1
ATOM 2103 N N . ARG A 1 272 ? 6.489 -0.804 7.006 1.00 89.88 272 ARG A N 1
ATOM 2104 C CA . ARG A 1 272 ? 7.852 -0.591 7.530 1.00 89.88 272 ARG A CA 1
ATOM 2105 C C . ARG A 1 272 ? 8.760 0.233 6.611 1.00 89.88 272 ARG A C 1
ATOM 2107 O O . ARG A 1 272 ? 9.979 0.046 6.644 1.00 89.88 272 ARG A O 1
ATOM 2114 N N . ILE A 1 273 ? 8.208 1.138 5.799 1.00 88.69 273 ILE A N 1
ATOM 2115 C CA . ILE A 1 273 ? 9.049 2.054 5.019 1.00 88.69 273 ILE A CA 1
ATOM 2116 C C . ILE A 1 273 ? 9.974 2.800 5.997 1.00 88.69 273 ILE A C 1
ATOM 2118 O O . ILE A 1 273 ? 9.487 3.346 6.992 1.00 88.69 273 ILE A O 1
ATOM 2122 N N . PRO A 1 274 ? 11.297 2.825 5.749 1.00 86.06 274 PRO A N 1
ATOM 2123 C CA . PRO A 1 274 ? 12.280 3.393 6.664 1.00 86.06 274 PRO A CA 1
ATOM 2124 C C . PRO A 1 274 ? 12.333 4.922 6.534 1.00 86.06 274 PRO A C 1
ATOM 2126 O O . PRO A 1 274 ? 13.379 5.482 6.225 1.00 86.06 274 PRO A O 1
ATOM 2129 N N . VAL A 1 275 ? 11.197 5.587 6.734 1.00 83.81 275 VAL A N 1
ATOM 2130 C CA . VAL A 1 275 ? 11.057 7.048 6.729 1.00 83.81 275 VAL A CA 1
ATOM 2131 C C . VAL A 1 275 ? 10.607 7.511 8.104 1.00 83.81 275 VAL A C 1
ATOM 2133 O O . VAL A 1 275 ? 9.723 6.914 8.721 1.00 83.81 275 VAL A O 1
ATOM 2136 N N . LYS A 1 276 ? 11.241 8.565 8.614 1.00 85.69 276 LYS A N 1
ATOM 2137 C CA . LYS A 1 276 ? 10.983 9.067 9.970 1.00 85.69 276 LYS A CA 1
ATOM 2138 C C . LYS A 1 276 ? 9.788 10.006 10.019 1.00 85.69 276 LYS A C 1
ATOM 2140 O O . LYS A 1 276 ? 9.106 10.067 11.039 1.00 85.69 276 LYS A O 1
ATOM 2145 N N . ASN A 1 277 ? 9.563 10.757 8.947 1.00 84.38 277 ASN A N 1
ATOM 2146 C CA . ASN A 1 277 ? 8.506 11.752 8.851 1.00 84.38 277 ASN A CA 1
ATOM 2147 C C . ASN A 1 277 ? 8.030 11.925 7.400 1.00 84.38 277 ASN A C 1
ATOM 2149 O O . ASN A 1 277 ? 8.571 11.326 6.465 1.00 84.38 277 ASN A O 1
ATOM 2153 N N . LEU A 1 278 ? 6.967 12.710 7.243 1.00 82.50 278 LEU A N 1
ATOM 2154 C CA . LEU A 1 278 ? 6.324 12.944 5.956 1.00 82.50 278 LEU A CA 1
ATOM 2155 C C . LEU A 1 278 ? 7.232 13.744 5.011 1.00 82.50 278 LEU A C 1
ATOM 2157 O O . LEU A 1 278 ? 7.214 13.506 3.807 1.00 82.50 278 LEU A O 1
ATOM 2161 N N . GLU A 1 279 ? 8.051 14.645 5.554 1.00 83.94 279 GLU A N 1
ATOM 2162 C CA . GLU A 1 279 ? 8.987 15.478 4.799 1.00 83.94 279 GLU A CA 1
ATOM 2163 C C . GLU A 1 279 ? 10.067 14.627 4.117 1.00 83.94 279 GLU A C 1
ATOM 2165 O O . GLU A 1 279 ? 10.304 14.782 2.921 1.00 83.94 279 GLU A O 1
ATOM 2170 N N . GLU A 1 280 ? 10.650 13.661 4.833 1.00 86.94 280 GLU A N 1
ATOM 2171 C CA . GLU A 1 280 ? 11.620 12.708 4.279 1.00 86.94 280 GLU A CA 1
ATOM 2172 C C . GLU A 1 280 ? 10.996 11.867 3.156 1.00 86.94 280 GLU A C 1
ATOM 2174 O O . GLU A 1 280 ? 11.626 11.625 2.127 1.00 86.94 280 GLU A O 1
ATOM 2179 N N . LEU A 1 281 ? 9.741 11.432 3.321 1.00 88.00 281 LEU A N 1
ATOM 2180 C CA . LEU A 1 281 ? 9.042 10.704 2.264 1.00 88.00 281 LEU A CA 1
ATOM 2181 C C . LEU A 1 281 ? 8.791 11.598 1.040 1.00 88.00 281 LEU A C 1
ATOM 2183 O O . LEU A 1 281 ? 8.958 11.138 -0.088 1.00 88.00 281 LEU A O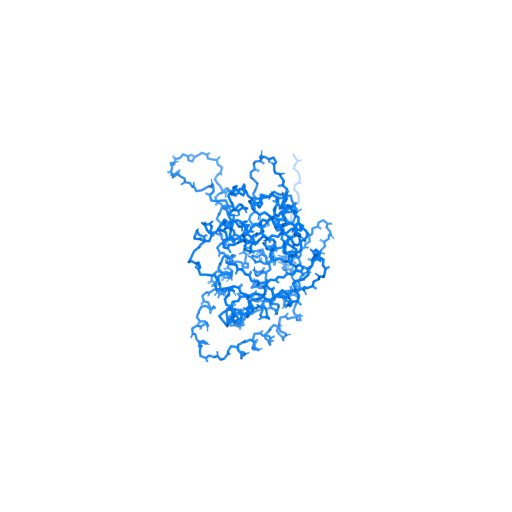 1
ATOM 2187 N N . HIS A 1 282 ? 8.425 12.864 1.250 1.00 86.69 282 HIS A N 1
ATOM 2188 C CA . HIS A 1 282 ? 8.209 13.831 0.176 1.00 86.69 282 HIS A CA 1
ATOM 2189 C C . HIS A 1 282 ? 9.494 14.118 -0.614 1.00 86.69 282 HIS A C 1
ATOM 2191 O O . HIS A 1 282 ? 9.445 14.173 -1.841 1.00 86.69 282 HIS A O 1
ATOM 2197 N N . GLU A 1 283 ? 10.643 14.236 0.055 1.00 87.94 283 GLU A N 1
ATOM 2198 C CA . GLU A 1 283 ? 11.945 14.419 -0.603 1.00 87.94 283 GLU A CA 1
ATOM 2199 C C . GLU A 1 283 ? 12.324 13.232 -1.497 1.00 87.94 283 GLU A C 1
ATOM 2201 O O . GLU A 1 283 ? 12.930 13.426 -2.547 1.00 87.94 283 GLU A O 1
ATOM 2206 N N . ARG A 1 284 ? 11.917 12.017 -1.111 1.00 90.75 284 ARG A N 1
ATOM 2207 C CA . ARG A 1 284 ? 12.293 10.763 -1.780 1.00 90.75 284 ARG A CA 1
ATOM 2208 C C . ARG A 1 284 ? 11.247 10.231 -2.756 1.00 90.75 284 ARG A C 1
ATOM 2210 O O . ARG A 1 284 ? 11.469 9.223 -3.426 1.00 90.75 284 ARG A O 1
ATOM 2217 N N . ILE A 1 285 ? 10.077 10.864 -2.844 1.00 90.56 285 ILE A N 1
ATOM 2218 C CA . ILE A 1 285 ? 8.950 10.318 -3.613 1.00 90.56 285 ILE A CA 1
ATOM 2219 C C . ILE A 1 285 ? 9.239 10.251 -5.117 1.00 90.56 285 ILE A C 1
ATOM 2221 O O . ILE A 1 285 ? 8.711 9.375 -5.801 1.00 90.56 285 ILE A O 1
ATOM 2225 N N . ASP A 1 286 ? 10.078 11.156 -5.621 1.00 92.12 286 ASP A N 1
ATOM 2226 C CA . ASP A 1 286 ? 10.522 11.218 -7.015 1.00 92.12 286 ASP A CA 1
ATOM 2227 C C . ASP A 1 286 ? 11.936 10.627 -7.207 1.00 92.12 286 ASP A C 1
ATOM 2229 O O . ASP A 1 286 ? 12.513 10.779 -8.285 1.00 92.12 286 ASP A O 1
ATOM 2233 N N . ASP A 1 287 ? 12.483 9.921 -6.207 1.00 93.75 287 ASP A N 1
ATOM 2234 C CA . ASP A 1 287 ? 13.733 9.170 -6.353 1.00 93.75 287 ASP A CA 1
ATOM 2235 C C . ASP A 1 287 ? 13.536 7.981 -7.294 1.00 93.75 287 ASP A C 1
ATOM 2237 O O . ASP A 1 287 ? 12.488 7.325 -7.299 1.00 93.75 287 ASP A O 1
ATOM 2241 N N . ALA A 1 288 ? 14.585 7.638 -8.048 1.00 94.50 288 ALA A N 1
ATOM 2242 C CA . ALA A 1 288 ? 14.555 6.489 -8.946 1.00 94.50 288 ALA A CA 1
ATOM 2243 C C . ALA A 1 288 ? 14.181 5.187 -8.217 1.00 94.50 288 ALA A C 1
ATOM 2245 O O . ALA A 1 288 ? 13.457 4.375 -8.786 1.00 94.50 288 ALA A O 1
ATOM 2246 N N . ASP A 1 289 ? 14.588 5.020 -6.954 1.00 92.81 289 ASP A N 1
ATOM 2247 C CA . ASP A 1 289 ? 14.273 3.864 -6.099 1.00 92.81 289 ASP A CA 1
ATOM 2248 C C . ASP A 1 289 ? 12.769 3.643 -5.901 1.00 92.81 289 ASP A C 1
ATOM 2250 O O . ASP A 1 289 ? 12.323 2.503 -5.779 1.00 92.81 289 ASP A O 1
ATOM 2254 N N . ASN A 1 290 ? 11.968 4.709 -5.949 1.00 94.12 290 ASN A N 1
ATOM 2255 C CA . ASN A 1 290 ? 10.512 4.626 -5.908 1.00 94.12 290 ASN A CA 1
ATOM 2256 C C . ASN A 1 290 ? 9.888 4.423 -7.305 1.00 94.12 290 ASN A C 1
ATOM 2258 O O . ASN A 1 290 ? 8.677 4.536 -7.480 1.00 94.12 290 ASN A O 1
ATOM 2262 N N . GLY A 1 291 ? 10.691 4.155 -8.332 1.00 95.00 291 GLY A N 1
ATOM 2263 C CA . GLY A 1 291 ? 10.249 3.985 -9.708 1.00 95.00 291 GLY A CA 1
ATOM 2264 C C . GLY A 1 291 ? 10.448 2.578 -10.263 1.00 95.00 291 GLY A C 1
ATOM 2265 O O . GLY A 1 291 ? 11.320 1.829 -9.832 1.00 95.00 291 GLY A O 1
ATOM 2266 N N . ILE A 1 292 ? 9.657 2.232 -11.279 1.00 95.88 292 ILE A N 1
ATOM 2267 C CA . ILE A 1 292 ? 9.784 1.009 -12.082 1.00 95.88 292 ILE A CA 1
ATOM 2268 C C . ILE A 1 292 ? 9.610 1.328 -13.573 1.00 95.88 292 ILE A C 1
ATOM 2270 O O . ILE A 1 292 ? 8.648 2.001 -13.961 1.00 95.88 292 ILE A O 1
ATOM 2274 N N . THR A 1 293 ? 10.520 0.848 -14.427 1.00 96.62 293 THR A N 1
ATOM 2275 C CA . THR A 1 293 ? 10.414 1.029 -15.883 1.00 96.62 293 THR A CA 1
ATOM 2276 C C . THR A 1 293 ? 9.432 0.043 -16.509 1.00 96.62 293 THR A C 1
ATOM 2278 O O . THR A 1 293 ? 9.668 -1.167 -16.578 1.00 96.62 293 THR A O 1
ATOM 2281 N N . LEU A 1 294 ? 8.337 0.571 -17.056 1.00 95.94 294 LEU A N 1
ATOM 2282 C CA . LEU A 1 294 ? 7.252 -0.203 -17.650 1.00 95.94 294 LEU A CA 1
ATOM 2283 C C . LEU A 1 294 ? 6.840 0.340 -19.023 1.00 95.94 294 LEU A C 1
ATOM 2285 O O . LEU A 1 294 ? 6.765 1.548 -19.257 1.00 95.94 294 LEU A O 1
ATOM 2289 N N . GLN A 1 295 ? 6.498 -0.566 -19.937 1.00 95.44 295 GLN A N 1
ATOM 2290 C CA . GLN A 1 295 ? 5.745 -0.202 -21.140 1.00 95.44 295 GLN A CA 1
ATOM 2291 C C . GLN A 1 295 ? 4.309 0.220 -20.783 1.00 95.44 295 GLN A C 1
ATOM 2293 O O . GLN A 1 295 ? 3.823 -0.096 -19.697 1.00 95.44 295 GLN A O 1
ATOM 2298 N N . SER A 1 296 ? 3.617 0.890 -21.709 1.00 93.44 296 SER A N 1
ATOM 2299 C CA . SER A 1 296 ? 2.304 1.507 -21.456 1.00 93.44 296 SER A CA 1
ATOM 2300 C C . SER A 1 296 ? 1.268 0.555 -20.842 1.00 93.44 296 SER A C 1
ATOM 2302 O O . SER A 1 296 ? 0.727 0.864 -19.786 1.00 93.44 296 SER A O 1
ATOM 2304 N N . ASP A 1 297 ? 1.038 -0.617 -21.440 1.00 92.69 297 ASP A N 1
ATOM 2305 C CA . ASP A 1 297 ? 0.002 -1.546 -20.956 1.00 92.69 297 ASP A CA 1
ATOM 2306 C C . ASP A 1 297 ? 0.368 -2.165 -19.605 1.00 92.69 297 ASP A C 1
ATOM 2308 O O . ASP A 1 297 ? -0.471 -2.302 -18.716 1.00 92.69 297 ASP A O 1
ATOM 2312 N N . ALA A 1 298 ? 1.652 -2.496 -19.427 1.00 93.31 298 ALA A N 1
ATOM 2313 C CA . ALA A 1 298 ? 2.146 -3.058 -18.177 1.00 93.31 298 ALA A CA 1
ATOM 2314 C C . ALA A 1 298 ? 1.988 -2.049 -17.039 1.00 93.31 298 ALA A C 1
ATOM 2316 O O . ALA A 1 298 ? 1.516 -2.402 -15.959 1.00 93.31 298 ALA A O 1
ATOM 2317 N N . ARG A 1 299 ? 2.333 -0.787 -17.314 1.00 93.81 299 ARG A N 1
ATOM 2318 C CA . ARG A 1 299 ? 2.108 0.327 -16.405 1.00 93.81 299 ARG A CA 1
ATOM 2319 C C . ARG A 1 299 ? 0.632 0.490 -16.071 1.00 93.81 299 ARG A C 1
ATOM 2321 O O . ARG A 1 299 ? 0.323 0.611 -14.897 1.00 93.81 299 ARG A O 1
ATOM 2328 N N . ASP A 1 300 ? -0.260 0.492 -17.057 1.00 91.62 300 ASP A N 1
ATOM 2329 C CA . ASP A 1 300 ? -1.698 0.609 -16.793 1.00 91.62 300 ASP A CA 1
ATOM 2330 C C . ASP A 1 300 ? -2.192 -0.542 -15.900 1.00 91.62 300 ASP A C 1
ATOM 2332 O O . ASP A 1 300 ? -2.923 -0.321 -14.936 1.00 91.62 300 ASP A O 1
ATOM 2336 N N . GLY A 1 301 ? -1.694 -1.761 -16.134 1.00 92.56 301 GLY A N 1
ATOM 2337 C CA . GLY A 1 301 ? -1.914 -2.905 -15.250 1.00 92.56 301 GLY A CA 1
ATOM 2338 C C . GLY A 1 301 ? -1.445 -2.666 -13.809 1.00 92.56 301 GLY A C 1
ATOM 2339 O O . GLY A 1 301 ? -2.187 -2.949 -12.866 1.00 92.56 301 GLY A O 1
ATOM 2340 N N . PHE A 1 302 ? -0.242 -2.116 -13.636 1.00 92.75 302 PHE A N 1
ATOM 2341 C CA . PHE A 1 302 ? 0.337 -1.793 -12.329 1.00 92.75 302 PHE A CA 1
ATOM 2342 C C . PHE A 1 302 ? -0.454 -0.692 -11.611 1.00 92.75 302 PHE A C 1
ATOM 2344 O O . PHE A 1 302 ? -0.926 -0.881 -10.489 1.00 92.75 302 PHE A O 1
ATOM 2351 N N . ASP A 1 303 ? -0.699 0.421 -12.306 1.00 89.81 303 ASP A N 1
ATOM 2352 C CA . ASP A 1 303 ? -1.436 1.591 -11.822 1.00 89.81 303 ASP A CA 1
ATOM 2353 C C . ASP A 1 303 ? -2.918 1.254 -11.524 1.00 89.81 303 ASP A C 1
ATOM 2355 O O . ASP A 1 303 ? -3.606 2.009 -10.833 1.00 89.81 303 ASP A O 1
ATOM 2359 N N . ASN A 1 304 ? -3.442 0.115 -11.987 1.00 89.19 304 ASN A N 1
ATOM 2360 C CA . ASN A 1 304 ? -4.790 -0.362 -11.654 1.00 89.19 304 ASN A CA 1
ATOM 2361 C C . ASN A 1 304 ? -4.825 -1.542 -10.668 1.00 89.19 304 ASN A C 1
ATOM 2363 O O . ASN A 1 304 ? -5.923 -2.020 -10.359 1.00 89.19 304 ASN A O 1
ATOM 2367 N N . PHE A 1 305 ? -3.677 -1.956 -10.120 1.00 90.94 305 PHE A N 1
ATOM 2368 C CA . PHE A 1 305 ? -3.534 -3.107 -9.215 1.00 90.94 305 PHE A CA 1
ATOM 2369 C C . PHE A 1 305 ? -3.974 -4.439 -9.842 1.00 90.94 305 PHE A C 1
ATOM 2371 O O . PHE A 1 305 ? -4.428 -5.350 -9.151 1.00 90.94 305 PHE A O 1
ATOM 2378 N N . HIS A 1 306 ? -3.847 -4.576 -11.163 1.00 92.75 306 HIS A N 1
ATOM 2379 C CA . HIS A 1 306 ? -4.077 -5.849 -11.853 1.00 92.75 306 HIS A CA 1
ATOM 2380 C C . HIS A 1 306 ? -2.963 -6.862 -11.558 1.00 92.75 306 HIS A C 1
ATOM 2382 O O . HIS A 1 306 ? -3.177 -8.076 -11.627 1.00 92.75 306 HIS A O 1
ATOM 2388 N N . TRP A 1 307 ? -1.793 -6.361 -11.171 1.00 93.25 307 TRP A N 1
ATOM 2389 C CA . TRP A 1 307 ? -0.657 -7.128 -10.687 1.00 93.25 307 TRP A CA 1
ATOM 2390 C C . TRP A 1 307 ? 0.205 -6.271 -9.751 1.00 93.25 307 TRP A C 1
ATOM 2392 O O . TRP A 1 307 ? 0.093 -5.046 -9.746 1.00 93.25 307 TRP A O 1
ATOM 2402 N N . CYS A 1 308 ? 1.060 -6.914 -8.959 1.00 93.50 308 CYS A N 1
ATOM 2403 C CA . CYS A 1 308 ? 2.068 -6.260 -8.127 1.00 93.50 308 CYS A CA 1
ATOM 2404 C C . CYS A 1 308 ? 3.355 -7.096 -8.041 1.00 93.50 308 CYS A C 1
ATOM 2406 O O . CYS A 1 308 ? 3.439 -8.204 -8.581 1.00 93.50 308 CYS A O 1
ATOM 2408 N N . LEU A 1 309 ? 4.359 -6.541 -7.364 1.00 93.06 309 LEU A N 1
ATOM 2409 C CA . LEU A 1 309 ? 5.598 -7.225 -7.013 1.00 93.06 309 LEU A CA 1
ATOM 2410 C C . LEU A 1 309 ? 5.479 -7.806 -5.603 1.00 93.06 309 LEU A C 1
ATOM 2412 O O . LEU A 1 309 ? 5.046 -7.110 -4.687 1.00 93.06 309 LEU A O 1
ATOM 2416 N N . LYS A 1 310 ? 5.886 -9.061 -5.431 1.00 92.56 310 LYS A N 1
ATOM 2417 C CA . LYS A 1 310 ? 6.017 -9.724 -4.134 1.00 92.56 310 LYS A CA 1
ATOM 2418 C C . LYS A 1 310 ? 7.496 -9.929 -3.831 1.00 92.56 310 LYS A C 1
ATOM 2420 O O . LYS A 1 310 ? 8.217 -10.486 -4.655 1.00 92.56 310 LYS A O 1
ATOM 2425 N N . GLN A 1 311 ? 7.943 -9.469 -2.667 1.00 91.50 311 GLN A N 1
ATOM 2426 C CA . GLN A 1 311 ? 9.324 -9.647 -2.226 1.00 91.50 311 GLN A CA 1
ATOM 2427 C C . GLN A 1 311 ? 9.680 -11.138 -2.126 1.00 91.50 311 GLN A C 1
ATOM 2429 O O . GLN A 1 311 ? 8.855 -11.953 -1.708 1.00 91.50 311 GLN A O 1
ATOM 2434 N N . THR A 1 312 ? 10.910 -11.480 -2.507 1.00 92.38 312 THR A N 1
ATOM 2435 C CA . THR A 1 312 ? 11.492 -12.809 -2.280 1.00 92.38 312 THR A CA 1
ATOM 2436 C C . THR A 1 312 ? 12.582 -12.745 -1.208 1.00 92.38 312 THR A C 1
ATOM 2438 O O . THR A 1 312 ? 12.949 -11.669 -0.743 1.00 92.38 312 THR A O 1
ATOM 2441 N N . GLU A 1 313 ? 13.134 -13.896 -0.826 1.00 92.31 313 GLU A N 1
ATOM 2442 C CA . GLU A 1 313 ? 14.283 -13.974 0.092 1.00 92.31 313 GLU A CA 1
ATOM 2443 C C . GLU A 1 313 ? 15.564 -13.357 -0.496 1.00 92.31 313 GLU A C 1
ATOM 2445 O O . GLU A 1 313 ? 16.503 -13.057 0.236 1.00 92.31 313 GLU A O 1
ATOM 2450 N N . THR A 1 314 ? 15.627 -13.188 -1.821 1.00 94.12 314 THR A N 1
ATOM 2451 C CA . THR A 1 314 ? 16.781 -12.599 -2.504 1.00 94.12 314 THR A CA 1
ATOM 2452 C C . THR A 1 314 ? 16.555 -11.109 -2.723 1.00 94.12 314 THR A C 1
ATOM 2454 O O . THR A 1 314 ? 15.542 -10.694 -3.289 1.00 94.12 314 THR A O 1
ATOM 2457 N N . GLU A 1 315 ? 17.525 -10.305 -2.298 1.00 92.44 315 GLU A N 1
ATOM 2458 C CA . GLU A 1 315 ? 17.499 -8.856 -2.479 1.00 92.44 315 GLU A CA 1
ATOM 2459 C C . GLU A 1 315 ? 17.347 -8.482 -3.962 1.00 92.44 315 GLU A C 1
ATOM 2461 O O . GLU A 1 315 ? 17.903 -9.136 -4.844 1.00 92.44 315 GLU A O 1
ATOM 2466 N N . HIS A 1 316 ? 16.546 -7.450 -4.235 1.00 90.50 316 HIS A N 1
ATOM 2467 C CA . HIS A 1 316 ? 16.213 -6.968 -5.583 1.00 90.50 316 HIS A CA 1
ATOM 2468 C C . HIS A 1 316 ? 15.530 -7.986 -6.517 1.00 90.50 316 HIS A C 1
ATOM 2470 O O . HIS A 1 316 ? 15.325 -7.687 -7.696 1.00 90.50 316 HIS A O 1
ATOM 2476 N N . VAL A 1 317 ? 15.116 -9.153 -6.009 1.00 93.44 317 VAL A N 1
ATOM 2477 C CA . VAL A 1 317 ? 14.353 -10.157 -6.757 1.00 93.44 317 VAL A CA 1
ATOM 2478 C C . VAL A 1 317 ? 12.926 -10.227 -6.229 1.00 93.44 317 VAL A C 1
ATOM 2480 O O . VAL A 1 317 ? 12.686 -10.404 -5.032 1.00 93.44 317 VAL A O 1
ATOM 2483 N N . TYR A 1 318 ? 11.972 -10.128 -7.148 1.00 94.56 318 TYR A N 1
ATOM 2484 C CA . TYR A 1 318 ? 10.547 -10.089 -6.848 1.00 94.56 318 TYR A CA 1
ATOM 2485 C C . TYR A 1 318 ? 9.787 -11.094 -7.706 1.00 94.56 318 TYR A C 1
ATOM 2487 O O . TYR A 1 318 ? 10.068 -11.241 -8.896 1.00 94.56 318 TYR A O 1
ATOM 2495 N N . ASP A 1 319 ? 8.787 -11.739 -7.117 1.00 94.31 319 ASP A N 1
ATOM 2496 C CA . ASP A 1 319 ? 7.816 -12.542 -7.849 1.00 94.31 319 ASP A CA 1
ATOM 2497 C C . ASP A 1 319 ? 6.668 -11.644 -8.340 1.00 94.31 319 ASP A C 1
ATOM 2499 O O . ASP A 1 319 ? 6.132 -10.804 -7.614 1.00 94.31 319 ASP A O 1
ATOM 2503 N N . LEU A 1 320 ? 6.254 -11.836 -9.587 1.00 93.62 320 LEU A N 1
ATOM 2504 C CA . LEU A 1 320 ? 5.103 -11.171 -10.178 1.00 93.62 320 LEU A CA 1
ATOM 2505 C C . LEU A 1 320 ? 3.814 -11.831 -9.678 1.00 93.62 320 LEU A C 1
ATOM 2507 O O . LEU A 1 320 ? 3.489 -12.961 -10.053 1.00 93.62 320 LEU A O 1
ATOM 2511 N N . LYS A 1 321 ? 3.029 -11.099 -8.886 1.00 93.00 321 LYS A N 1
ATOM 2512 C CA . LYS A 1 321 ? 1.711 -11.536 -8.413 1.00 93.00 321 LYS A CA 1
ATOM 2513 C C . LYS A 1 321 ? 0.626 -10.916 -9.285 1.00 93.00 321 LYS A C 1
ATOM 2515 O O . LYS A 1 321 ? 0.451 -9.703 -9.301 1.00 93.00 321 LYS A O 1
ATOM 2520 N N . VAL A 1 322 ? -0.106 -11.747 -10.025 1.00 92.56 322 VAL A N 1
ATOM 2521 C CA . VAL A 1 322 ? -1.165 -11.302 -10.945 1.00 92.56 322 VAL A CA 1
ATOM 2522 C C . VAL A 1 322 ? -2.532 -11.589 -10.337 1.00 92.56 322 VAL A C 1
ATOM 2524 O O . VAL A 1 322 ? -2.851 -12.743 -10.068 1.00 92.56 322 VAL A O 1
ATOM 2527 N N . PHE A 1 323 ? -3.347 -10.550 -10.164 1.00 90.75 323 PHE A N 1
ATOM 2528 C CA . PHE A 1 323 ? -4.729 -10.664 -9.686 1.00 90.75 323 PHE A CA 1
ATOM 2529 C C . PHE A 1 323 ? -5.709 -10.804 -10.849 1.00 90.75 323 PHE A C 1
ATOM 2531 O O . PHE A 1 323 ? -6.669 -11.568 -10.786 1.00 90.75 323 PHE A O 1
ATOM 2538 N N . THR A 1 324 ? -5.443 -10.085 -11.939 1.00 90.06 324 THR A N 1
ATOM 2539 C CA . THR A 1 324 ? -6.236 -10.116 -13.169 1.00 90.06 324 THR A CA 1
ATOM 2540 C C . THR A 1 324 ? -5.311 -9.967 -14.371 1.00 90.06 324 THR A C 1
ATOM 2542 O O . THR A 1 324 ? -4.436 -9.105 -14.371 1.00 90.06 324 THR A O 1
ATOM 2545 N N . CYS A 1 325 ? -5.513 -10.759 -15.423 1.00 81.19 325 CYS A N 1
ATOM 2546 C CA . CYS A 1 325 ? -4.652 -10.773 -16.614 1.00 81.19 325 CYS A CA 1
ATOM 2547 C C . CYS A 1 325 ? -4.911 -9.601 -17.588 1.00 81.19 325 CYS A C 1
ATOM 2549 O O . CYS A 1 325 ? -4.975 -9.808 -18.796 1.00 81.19 325 CYS A O 1
ATOM 2551 N N . VAL A 1 326 ? -5.071 -8.379 -17.077 1.00 82.44 326 VAL A N 1
ATOM 2552 C CA . VAL A 1 326 ? -5.273 -7.158 -17.875 1.00 82.44 326 VAL A CA 1
ATOM 2553 C C . VAL A 1 326 ? -3.967 -6.358 -17.909 1.00 82.44 326 VAL A C 1
ATOM 2555 O O . VAL A 1 326 ? -3.329 -6.175 -16.875 1.00 82.44 326 VAL A O 1
ATOM 2558 N N . GLY A 1 327 ? -3.550 -5.908 -19.098 1.00 72.56 327 GLY A N 1
ATOM 2559 C CA . GLY A 1 327 ? -2.374 -5.040 -19.285 1.00 72.56 327 GLY A CA 1
ATOM 2560 C C . GLY A 1 327 ? -1.006 -5.743 -19.313 1.00 72.56 327 GLY A C 1
ATOM 2561 O O . GLY A 1 327 ? 0.014 -5.108 -19.560 1.00 72.56 327 GLY A O 1
ATOM 2562 N N . ILE A 1 328 ? -0.927 -7.061 -19.109 1.00 74.00 328 ILE A N 1
ATOM 2563 C CA . ILE A 1 328 ? 0.353 -7.792 -19.155 1.00 74.00 328 ILE A CA 1
ATOM 2564 C C . ILE A 1 328 ? 0.561 -8.392 -20.549 1.00 74.00 328 ILE A C 1
ATOM 2566 O O . ILE A 1 328 ? -0.051 -9.404 -20.879 1.00 74.00 328 ILE A O 1
ATOM 2570 N N . LEU A 1 329 ? 1.453 -7.801 -21.355 1.00 70.56 329 LEU A N 1
ATOM 2571 C CA . LEU A 1 329 ? 1.756 -8.316 -22.703 1.00 70.56 329 LEU A CA 1
ATOM 2572 C C . LEU A 1 329 ? 2.668 -9.550 -22.694 1.00 70.56 329 LEU A C 1
ATOM 2574 O O . LEU A 1 329 ? 2.569 -10.396 -23.578 1.00 70.56 329 LEU A O 1
ATOM 2578 N N . LYS A 1 330 ? 3.576 -9.654 -21.718 1.00 73.31 330 LYS A N 1
ATOM 2579 C CA . LYS A 1 330 ? 4.510 -10.776 -21.588 1.00 73.31 330 LYS A CA 1
ATOM 2580 C C . LYS A 1 330 ? 4.907 -10.940 -20.125 1.00 73.31 330 LYS A C 1
ATOM 2582 O O . LYS A 1 330 ? 5.271 -9.960 -19.481 1.00 73.31 330 LYS A O 1
ATOM 2587 N N . LYS A 1 331 ? 4.811 -12.166 -19.609 1.00 71.94 331 LYS A N 1
ATOM 2588 C CA . LYS A 1 331 ? 5.318 -12.521 -18.278 1.00 71.94 331 LYS A CA 1
ATOM 2589 C C . LYS A 1 331 ? 6.783 -12.963 -18.395 1.00 71.94 331 LYS A C 1
ATOM 2591 O O . LYS A 1 331 ? 7.112 -13.613 -19.392 1.00 71.94 331 LYS A O 1
ATOM 2596 N N . PRO A 1 332 ? 7.640 -12.664 -17.404 1.00 79.81 332 PRO A N 1
ATOM 2597 C CA . PRO A 1 332 ? 8.936 -13.325 -17.285 1.00 79.81 332 PRO A CA 1
ATOM 2598 C C . PRO A 1 332 ? 8.738 -14.845 -17.227 1.00 79.81 332 PRO A C 1
ATOM 2600 O O . PRO A 1 332 ? 7.750 -15.309 -16.657 1.00 79.81 332 PRO A O 1
ATOM 2603 N N . GLU A 1 333 ? 9.659 -15.627 -17.793 1.00 79.56 333 GLU A N 1
ATOM 2604 C CA . GLU A 1 333 ? 9.497 -17.087 -17.948 1.00 79.56 333 GLU A CA 1
ATOM 2605 C C . GLU A 1 333 ? 9.257 -17.824 -16.620 1.00 79.56 333 GLU A C 1
ATOM 2607 O O . GLU A 1 333 ? 8.561 -18.835 -16.581 1.00 79.56 333 GLU A O 1
ATOM 2612 N N . ASN A 1 334 ? 9.770 -17.282 -15.518 1.00 85.56 334 ASN A N 1
ATOM 2613 C CA . ASN A 1 334 ? 9.617 -17.801 -14.159 1.00 85.56 334 ASN A CA 1
ATOM 2614 C C . ASN A 1 334 ? 8.804 -16.869 -13.241 1.00 85.56 334 ASN A C 1
ATOM 2616 O O . ASN A 1 334 ? 8.853 -17.028 -12.026 1.00 85.56 334 ASN A O 1
ATOM 2620 N N . ASN A 1 335 ? 8.092 -15.884 -13.800 1.00 88.56 335 ASN A N 1
ATOM 2621 C CA . ASN A 1 335 ? 7.438 -14.797 -13.062 1.00 88.56 335 ASN A CA 1
ATOM 2622 C C . ASN A 1 335 ? 8.377 -13.993 -12.143 1.00 88.56 335 ASN A C 1
ATOM 2624 O O . ASN A 1 335 ? 7.876 -13.273 -11.288 1.00 88.56 335 ASN A O 1
ATOM 2628 N N . ARG A 1 336 ? 9.704 -14.071 -12.304 1.00 92.44 336 ARG A N 1
ATOM 2629 C CA . ARG A 1 336 ? 10.648 -13.289 -11.501 1.00 92.44 336 ARG A CA 1
ATOM 2630 C C . ARG A 1 336 ? 11.115 -12.047 -12.226 1.00 92.44 336 ARG A C 1
ATOM 2632 O O . ARG A 1 336 ? 11.351 -12.059 -13.431 1.00 92.44 336 ARG A O 1
ATOM 2639 N N . ILE A 1 337 ? 11.270 -10.987 -11.452 1.00 91.44 337 ILE A N 1
ATOM 2640 C CA . ILE A 1 337 ? 11.783 -9.697 -11.884 1.00 91.44 337 ILE A CA 1
ATOM 2641 C C . ILE A 1 337 ? 12.988 -9.387 -11.010 1.00 91.44 337 ILE A C 1
ATOM 2643 O O . ILE A 1 337 ? 12.906 -9.472 -9.785 1.00 91.44 337 ILE A O 1
ATOM 2647 N N . THR A 1 338 ? 14.099 -9.035 -11.645 1.00 90.75 338 THR A N 1
ATOM 2648 C CA . THR A 1 338 ? 15.332 -8.641 -10.965 1.00 90.75 338 THR A CA 1
ATOM 2649 C C . THR A 1 338 ? 15.631 -7.198 -11.320 1.00 90.75 338 THR A C 1
ATOM 2651 O O . THR A 1 338 ? 15.789 -6.872 -12.498 1.00 90.75 338 THR A O 1
ATOM 2654 N N . PHE A 1 339 ? 15.687 -6.346 -10.303 1.00 88.50 339 PHE A N 1
ATOM 2655 C CA . PHE A 1 339 ? 16.186 -4.984 -10.448 1.00 88.50 339 PHE A CA 1
ATOM 2656 C C . PHE A 1 339 ? 17.715 -5.003 -10.414 1.00 88.50 339 PHE A C 1
ATOM 2658 O O . PHE A 1 339 ? 18.307 -5.884 -9.787 1.00 88.50 339 PHE A O 1
ATOM 2665 N N . ARG A 1 340 ? 18.334 -4.093 -11.166 1.00 79.06 340 ARG A N 1
ATOM 2666 C CA . ARG A 1 340 ? 19.791 -3.993 -11.303 1.00 79.06 340 ARG A CA 1
ATOM 2667 C C . ARG A 1 340 ? 20.383 -2.976 -10.350 1.00 79.06 340 ARG A C 1
ATOM 2669 O O . ARG A 1 340 ? 19.669 -1.993 -10.051 1.00 79.06 340 ARG A O 1
#

Sequence (340 aa):
MSHNRNDSLQSNASTLSTLTSCSSESSVKLYEEKLKPSIDALKLEESDTPIQELADKAETIIKEKFASHPSSIYTHTKDSKGISVGLDKVMLAMLTCADEGGGESGKRYVACAILACSKEKDEIEALQALGTTWLTHLLFIFKTTRGHGNQPNETPSDIATPTIDETASYLREGAGNRAKSFRDDVLLRDGYTCVLTGFEDWSHPQPSYNTPRVRLNGAHILRRAICQFDDSKSVSHPTIRSKVFVGQTLFINYTQYKSAVTTFDILVNFTRIPVKNLEELHERIDDADNGITLQSDARDGFDNFHWCLKQTETEHVYDLKVFTCVGILKKPENNRITFR

Secondary structure (DSSP, 8-state):
--------------SS---S---HHHHHHHIIIIIHHHHHHHHHHTTTS-HHHHHHHHHHHIIIIITTSGGGEEEEEETTEEEEEEHHHHHHHHHHHHHHHHHHHHHHHHHHHHHHHHTSSSHHHHHHHHHHHHIIIIIHHHHH-----PPP-------SS--HHHHHHHTSS-SS---HHHHHHHHHHTTTB-TTT-PEETT-SS--TTS-EE-EEEEESS-GGGT---GGG--S-------S-TTTHHHHHHHHHHHHHHHHHHHHHHH----SSHHHHHHHTTSGGGEEEEEHHHHHHHHTTSEEEEE-SSTTEEEEEESS-SS-S---TTSEEE--

Mean predicted aligned error: 10.41 Å

Solvent-accessible surface area (backbone atoms only — not comparable to full-atom values): 19741 Å² total; per-residue (Å²): 136,86,82,86,85,80,87,80,89,83,88,82,89,81,82,90,84,79,77,83,63,83,49,71,63,57,24,44,49,46,38,65,76,48,44,48,62,42,23,57,52,42,51,63,75,45,63,85,54,57,65,64,60,46,40,52,54,29,52,46,48,38,62,77,66,34,53,83,38,76,68,22,51,48,70,50,75,52,97,91,46,73,49,75,46,55,28,40,57,50,48,53,48,50,47,68,47,14,42,80,51,24,33,72,60,6,28,42,46,48,18,29,46,48,47,36,20,65,71,42,96,53,33,66,61,39,45,36,23,51,29,47,38,48,45,63,46,45,52,39,61,68,68,58,64,49,82,77,35,85,72,80,94,77,84,93,82,90,63,68,70,58,55,69,71,51,39,65,57,54,31,41,41,39,74,70,87,69,62,80,56,35,42,55,48,14,28,60,60,49,67,28,29,18,68,54,69,63,34,30,25,78,79,40,92,78,70,60,94,90,50,59,69,42,76,62,39,48,42,59,73,60,55,59,69,75,56,67,65,85,64,86,72,65,71,81,66,90,75,86,69,87,75,86,80,88,72,65,71,71,58,44,59,55,44,40,50,49,50,44,54,52,26,48,54,52,47,36,49,34,37,57,54,96,57,92,48,69,66,60,44,44,73,44,44,64,36,39,88,33,37,43,33,24,39,66,49,43,37,52,14,46,75,66,62,22,32,50,79,38,83,52,97,48,85,60,32,28,39,60,46,72,77,42,95,50,38,68,90,48,77,38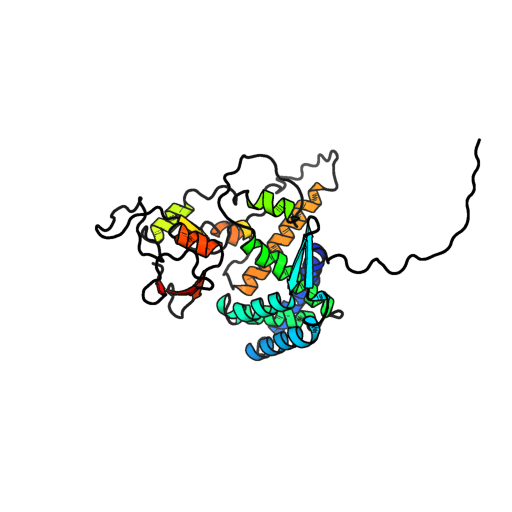,98,80,36,56,34,72,66,118

Foldseek 3Di:
DDDDDDDDDDDDDDDPPPDPDPDLVNLLCCCVVQLVVQLVVLCVVCVVPDLVVLLVVLLCCLVPPAQPDPLQWDWDDDPNDIDIDGLSVQLNVQLVCLCQQANSQLNSSSSSSSVSLVPDPNSRVSSSSVSSLCVQLAVCLLALQQDDQDDDDDDDDFDLRDRVVCSNVCSSVHDPDQPPCLFVQLCVQQQQAALFQRAGEPPRPDDDPPHHYDHKGKDFQPDLSLLDQCPVPVPPDPPPPDDDDPDGVVVGSVSNVSSSQSSVVSSCSRRVPVDDDSVSCNVCRSPSVRIGIHDDLLSSCVSNPQWDWGDDPDPQKTAIGGNHPTSRPGGDPRSIGGGD

Radius of gyration: 24.18 Å; Cα contacts (8 Å, |Δi|>4): 433; chains: 1; bounding box: 77×64×59 Å